Protein 3K3F (pdb70)

Sequence (332 aa):
GRAFGEQLLKNPLIEFCDSVCRGCGQVMFQNNTVTGLLFFAGIFYNSTTLGVCAVLGTAASTLTAQLLGVDKPLVRAGLFGFNGTLAGIALPFFFNYEPAMLGYVALNGAFTTIIMASLLNFLGKWGVPALTAPFVLATWLLMFGVYKLSLFHPGALIAPALPSVDMGTVTGRTFMEGLFKGVGEVMFQDNIVTGVIFVVAILVNSRISALFAVIGSLVGLCTALIMHSPETPVRLGLYGFNSVLCGIAMGGIFFYLNIRTFLYALGCMVLGAIATGAFSVLLSPIGMPALTWPFIVVTWLFLFAGSMFRNIAQVPTEKAGTPEDNLRSLAI

Secondary structure (DSSP, 8-state):
---GGGGGG--HHHHHHHHHHHHHHGGGT---HHHHHHHHHHHHHH-HHHHHHHHHHHHHHHHHHHHHT--HHHHHTTTTTHHHHHHHHHHHHHB---TTHHHHHHHHHHHHHHHHHHHHHHHHTTT---TTHHHHHHHHHHHGGGGTS-SS-B-TT--------------HHHHHHHHHHHHHGGGT---HHHHHHHHHHHHHH-HHHHHHHHHHHHHHHHHHHHTT--HHHHHTTTTTHHHHHHHHHHTTTSB--SHHHHHHHHHHHHHHHHHHHHHHHHTGGGT---TTHHHHHHHHHHHHHHTT-TTS-BPPTTT---HHHHHHHHT-

InterPro domains:
  IPR004937 Urea transporter [PF03253] (16-307)
  IPR004937 Urea transporter [PIRSF016502] (8-332)
  IPR004937 Urea transporter [PTHR10464] (8-330)
  IPR029020 Ammonium/urea transporter [G3DSA:1.10.3430.10] (1-337)

Foldseek 3Di:
DDDPCVVVVDDPVVLLLQLQQLLQQCLLDFSDNLLSVLLLVLQVVQPVQLSVLLSLQLSLQLVLCVVVPDPPVCSSNSVSRNLSSLLSNPQVLWWPDDPCSSVSSSVLSSQLNVVQVVCCVVVVVLLDHPNNVSNLVSNCVSPLCCVVPVRIGTDPLFDADQDDDPQDDDDVLLVQLQQQLLQVCSRDRQDNVSSVSSLVSVVVRAPQLSVLLRVLSVLQLVLCVVVRDRSPCSSSSLSRNLSSSLSNCQRQQFFQDDPVSNVLSSVLSSQLSVVLVVVCNVCRNSRDHSNNVSSSVSSSVSNSCQVVDPSTGTDRNVPGDGSVVNVVVVVD

Structure (mmCIF, N/CA/C/O backbone):
data_3K3F
#
_entry.id   3K3F
#
_cell.length_a   110.131
_cell.length_b   110.131
_cell.length_c   84.861
_cell.angle_alpha   90.000
_cell.angle_beta   90.000
_cell.angle_gamma   120.000
#
_symmetry.space_group_name_H-M   'P 63'
#
loop_
_entity.id
_entity.type
_entity.pdbx_description
1 polymer 'Urea transporter'
2 non-polymer 'GOLD ION'
3 water water
#
loop_
_atom_site.group_PDB
_atom_site.id
_atom_site.type_symbol
_atom_site.label_atom_id
_atom_site.label_alt_id
_atom_site.label_comp_id
_atom_site.label_asym_id
_atom_site.label_entity_id
_atom_site.label_seq_id
_atom_site.pdbx_PDB_ins_code
_atom_site.Cartn_x
_atom_site.Cartn_y
_atom_site.Cartn_z
_atom_site.occupancy
_atom_site.B_iso_or_equiv
_atom_site.auth_seq_id
_atom_site.auth_comp_id
_atom_site.auth_asym_id
_atom_site.auth_atom_id
_atom_site.pdbx_PDB_model_num
ATOM 1 N N . GLY A 1 2 ? 21.917 -43.039 21.924 1.00 67.34 -1 GLY A N 1
ATOM 2 C CA . GLY A 1 2 ? 20.910 -42.913 23.058 1.00 66.14 -1 GLY A CA 1
ATOM 3 C C . GLY A 1 2 ? 20.097 -44.206 23.256 1.00 65.72 -1 GLY A C 1
ATOM 4 O O . GLY A 1 2 ? 18.933 -44.188 23.713 1.00 65.84 -1 GLY A O 1
ATOM 5 N N . ARG A 1 3 ? 20.696 -45.335 22.893 1.00 63.29 0 ARG A N 1
ATOM 6 C CA . ARG A 1 3 ? 19.931 -46.569 22.808 1.00 61.87 0 ARG A CA 1
ATOM 7 C C . ARG A 1 3 ? 20.029 -47.342 24.118 1.00 58.27 0 ARG A C 1
ATOM 8 O O . ARG A 1 3 ? 21.003 -47.167 24.871 1.00 57.73 0 ARG A O 1
ATOM 16 N N . ALA A 1 4 ? 19.007 -48.156 24.390 1.00 53.67 1 ALA A N 1
ATOM 17 C CA . ALA A 1 4 ? 18.988 -49.031 25.567 1.00 49.44 1 ALA A CA 1
ATOM 18 C C . ALA A 1 4 ? 20.312 -49.805 25.664 1.00 46.32 1 ALA A C 1
ATOM 19 O O . ALA A 1 4 ? 20.750 -50.449 24.720 1.00 45.29 1 ALA A O 1
ATOM 21 N N . PHE A 1 5 ? 20.968 -49.720 26.803 1.00 43.81 2 PHE A N 1
ATOM 22 C CA . PHE A 1 5 ? 22.234 -50.423 26.989 1.00 42.18 2 PHE A CA 1
ATOM 23 C C . PHE A 1 5 ? 22.132 -51.946 26.804 1.00 41.07 2 PHE A C 1
ATOM 24 O O . PHE A 1 5 ? 23.089 -52.581 26.383 1.00 40.73 2 PHE A O 1
ATOM 32 N N . GLY A 1 6 ? 20.964 -52.523 27.072 1.00 39.35 3 GLY A N 1
ATOM 33 C CA . GLY A 1 6 ? 20.769 -53.952 26.870 1.00 39.20 3 GLY A CA 1
ATOM 34 C C . GLY A 1 6 ? 20.859 -54.443 25.432 1.00 38.92 3 GLY A C 1
ATOM 35 O O . GLY A 1 6 ? 21.070 -55.627 25.185 1.00 38.41 3 GLY A O 1
ATOM 36 N N . GLU A 1 7 ? 20.686 -53.526 24.487 1.00 38.96 4 GLU A N 1
ATOM 37 C CA . GLU A 1 7 ? 20.806 -53.819 23.055 1.00 38.85 4 GLU A CA 1
ATOM 38 C C . GLU A 1 7 ? 22.178 -54.387 22.718 1.00 37.97 4 GLU A C 1
ATOM 39 O O . GLU A 1 7 ? 22.322 -55.156 21.775 1.00 37.36 4 GLU A O 1
ATOM 45 N N . GLN A 1 8 ? 23.161 -54.040 23.542 1.00 37.68 5 GLN A N 1
ATOM 46 C CA . GLN A 1 8 ? 24.480 -54.625 23.467 1.00 38.18 5 GLN A CA 1
ATOM 47 C C . GLN A 1 8 ? 24.535 -56.179 23.563 1.00 37.53 5 GLN A C 1
ATOM 48 O O . GLN A 1 8 ? 25.460 -56.788 23.007 1.00 38.20 5 GLN A O 1
ATOM 54 N N . LEU A 1 9 ? 23.538 -56.806 24.194 1.00 35.59 6 LEU A N 1
ATOM 55 C CA . LEU A 1 9 ? 23.454 -58.275 24.286 1.00 35.27 6 LEU A CA 1
ATOM 56 C C . LEU A 1 9 ? 23.148 -58.928 22.947 1.00 34.84 6 LEU A C 1
ATOM 57 O O . LEU A 1 9 ? 23.448 -60.100 22.721 1.00 33.86 6 LEU A O 1
ATOM 62 N N . LEU A 1 10 ? 22.522 -58.151 22.072 1.00 35.54 7 LEU A N 1
ATOM 63 C CA . LEU A 1 10 ? 22.158 -58.615 20.739 1.00 36.26 7 LEU A CA 1
ATOM 64 C C . LEU A 1 10 ? 23.326 -58.507 19.715 1.00 36.96 7 LEU A C 1
ATOM 65 O O . LEU A 1 10 ? 23.217 -59.043 18.620 1.00 36.21 7 LEU A O 1
ATOM 70 N N . LYS A 1 11 ? 24.429 -57.854 20.096 1.00 37.65 8 LYS A N 1
ATOM 71 C CA . LYS A 1 11 ? 25.567 -57.633 19.184 1.00 40.19 8 LYS A CA 1
ATOM 72 C C . LYS A 1 11 ? 26.320 -58.914 18.832 1.00 39.02 8 LYS A C 1
ATOM 73 O O . LYS A 1 11 ? 26.386 -59.848 19.627 1.00 38.83 8 LYS A O 1
ATOM 79 N N . ASN A 1 12 ? 26.863 -58.943 17.620 1.00 38.10 9 ASN A N 1
ATOM 80 C CA . ASN A 1 12 ? 27.779 -59.991 17.171 1.00 37.34 9 ASN A CA 1
ATOM 81 C C . ASN A 1 12 ? 28.756 -59.376 16.153 1.00 36.68 9 ASN A C 1
ATOM 82 O O . ASN A 1 12 ? 28.406 -58.376 15.503 1.00 35.88 9 ASN A O 1
ATOM 87 N N . PRO A 1 13 ? 29.955 -59.993 15.975 1.00 35.94 10 PRO A N 1
ATOM 88 C CA . PRO A 1 13 ? 31.011 -59.316 15.201 1.00 35.58 10 PRO A CA 1
ATOM 89 C C . PRO A 1 13 ? 30.536 -58.829 13.824 1.00 35.28 10 PRO A C 1
ATOM 90 O O . PRO A 1 13 ? 30.783 -57.675 13.473 1.00 35.31 10 PRO A O 1
ATOM 94 N N . LEU A 1 14 ? 29.804 -59.674 13.097 1.00 34.60 11 LEU A N 1
ATOM 95 C CA . LEU A 1 14 ? 29.288 -59.337 11.769 1.00 34.19 11 LEU A CA 1
ATOM 96 C C . LEU A 1 14 ? 28.418 -58.079 11.710 1.00 34.09 11 LEU A C 1
ATOM 97 O O . LEU A 1 14 ? 28.616 -57.228 10.828 1.00 33.36 11 LEU A O 1
ATOM 102 N N . ILE A 1 15 ? 27.466 -57.957 12.639 1.00 34.26 12 ILE A N 1
ATOM 103 C CA . ILE A 1 15 ? 26.561 -56.805 12.659 1.00 34.11 12 ILE A CA 1
ATOM 104 C C . ILE A 1 15 ? 27.271 -55.524 13.137 1.00 34.58 12 ILE A C 1
ATOM 105 O O . ILE A 1 15 ? 26.942 -54.428 12.687 1.00 33.57 12 ILE A O 1
ATOM 110 N N . GLU A 1 16 ? 28.213 -55.676 14.072 1.00 35.73 13 GLU A N 1
ATOM 111 C CA . GLU A 1 16 ? 29.090 -54.582 14.476 1.00 37.93 13 GLU A CA 1
ATOM 112 C C . GLU A 1 16 ? 29.940 -54.114 13.280 1.00 37.20 13 GLU A C 1
ATOM 113 O O . GLU A 1 16 ? 30.056 -52.918 13.047 1.00 36.91 13 GLU A O 1
ATOM 119 N N . PHE A 1 17 ? 30.479 -55.067 12.518 1.00 36.88 14 PHE A N 1
ATOM 120 C CA . PHE A 1 17 ? 31.256 -54.785 11.304 1.00 37.46 14 PHE A CA 1
ATOM 121 C C . PHE A 1 17 ? 30.440 -53.981 10.296 1.00 38.05 14 PHE A C 1
ATOM 122 O O . PHE A 1 17 ? 30.939 -52.988 9.737 1.00 37.76 14 PHE A O 1
ATOM 130 N N . CYS A 1 18 ? 29.181 -54.377 10.091 1.00 38.82 15 CYS A N 1
ATOM 131 C CA . CYS A 1 18 ? 28.367 -53.722 9.074 1.00 39.18 15 CYS A CA 1
ATOM 132 C C . CYS A 1 18 ? 27.895 -52.331 9.478 1.00 39.33 15 CYS A C 1
ATOM 133 O O . CYS A 1 18 ? 27.601 -51.468 8.635 1.00 36.49 15 CYS A O 1
ATOM 136 N N . ASP A 1 19 ? 27.765 -52.151 10.784 1.00 40.83 16 ASP A N 1
ATOM 137 C CA . ASP A 1 19 ? 27.415 -50.871 11.331 1.00 42.73 16 ASP A CA 1
ATOM 138 C C . ASP A 1 19 ? 28.651 -49.958 11.157 1.00 43.61 16 ASP A C 1
ATOM 139 O O . ASP A 1 19 ? 28.534 -48.797 10.768 1.00 43.73 16 ASP A O 1
ATOM 144 N N . SER A 1 20 ? 29.836 -50.505 11.418 1.00 44.17 17 SER A N 1
ATOM 145 C CA . SER A 1 20 ? 31.073 -49.783 11.187 1.00 45.34 17 SER A CA 1
ATOM 146 C C . SER A 1 20 ? 31.222 -49.382 9.697 1.00 45.66 17 SER A C 1
ATOM 147 O O . SER A 1 20 ? 31.606 -48.234 9.411 1.00 46.18 17 SER A O 1
ATOM 150 N N . VAL A 1 21 ? 30.889 -50.301 8.776 1.00 45.47 18 VAL A N 1
ATOM 151 C CA . VAL A 1 21 ? 30.926 -50.049 7.324 1.00 45.71 18 VAL A CA 1
ATOM 152 C C . VAL A 1 21 ? 29.999 -48.903 6.907 1.00 45.60 18 VAL A C 1
ATOM 153 O O . VAL A 1 21 ? 30.439 -47.960 6.246 1.00 45.52 18 VAL A O 1
ATOM 157 N N . CYS A 1 22 ? 28.736 -48.976 7.305 1.00 44.37 19 CYS A N 1
ATOM 158 C CA . CYS A 1 22 ? 27.788 -47.876 7.088 1.00 44.93 19 CYS A CA 1
ATOM 159 C C . CYS A 1 22 ? 28.089 -46.500 7.700 1.00 44.86 19 CYS A C 1
ATOM 160 O O . CYS A 1 22 ? 27.885 -45.490 7.018 1.00 45.18 19 CYS A O 1
ATOM 163 N N . ARG A 1 23 ? 28.508 -46.460 8.972 1.00 45.35 20 ARG A N 1
ATOM 164 C CA . ARG A 1 23 ? 29.113 -45.243 9.558 1.00 46.04 20 ARG A CA 1
ATOM 165 C C . ARG A 1 23 ? 30.354 -44.796 8.767 1.00 46.18 20 ARG A C 1
ATOM 166 O O . ARG A 1 23 ? 30.570 -43.604 8.515 1.00 46.94 20 ARG A O 1
ATOM 174 N N . GLY A 1 24 ? 31.182 -45.762 8.385 1.00 46.64 21 GLY A N 1
ATOM 175 C CA . GLY A 1 24 ? 32.325 -45.498 7.491 1.00 46.44 21 GLY A CA 1
ATOM 176 C C . GLY A 1 24 ? 31.876 -44.731 6.247 1.00 45.99 21 GLY A C 1
ATOM 177 O O . GLY A 1 24 ? 32.399 -43.675 5.958 1.00 45.13 21 GLY A O 1
ATOM 178 N N . CYS A 1 25 ? 30.875 -45.252 5.533 1.00 45.88 22 CYS A N 1
ATOM 179 C CA . CYS A 1 25 ? 30.348 -44.564 4.359 1.00 45.26 22 CYS A CA 1
ATOM 180 C C . CYS A 1 25 ? 29.798 -43.179 4.697 1.00 44.62 22 CYS A C 1
ATOM 181 O O . CYS A 1 25 ? 30.073 -42.230 3.982 1.00 44.46 22 CYS A O 1
ATOM 184 N N . GLY A 1 26 ? 29.031 -43.070 5.783 1.00 43.97 23 GLY A N 1
ATOM 185 C CA . GLY A 1 26 ? 28.554 -41.766 6.263 1.00 43.62 23 GLY A CA 1
ATOM 186 C C . GLY A 1 26 ? 29.669 -40.739 6.473 1.00 43.74 23 GLY A C 1
ATOM 187 O O . GLY A 1 26 ? 29.515 -39.548 6.160 1.00 43.46 23 GLY A O 1
ATOM 188 N N . GLN A 1 27 ? 30.802 -41.192 6.998 1.00 43.05 24 GLN A N 1
ATOM 189 C CA . GLN A 1 27 ? 31.925 -40.288 7.272 1.00 43.55 24 GLN A CA 1
ATOM 190 C C . GLN A 1 27 ? 32.623 -39.699 6.048 1.00 44.00 24 GLN A C 1
ATOM 191 O O . GLN A 1 27 ? 33.519 -38.818 6.203 1.00 42.86 24 GLN A O 1
ATOM 197 N N . VAL A 1 28 ? 32.229 -40.157 4.847 1.00 44.07 25 VAL A N 1
ATOM 198 C CA . VAL A 1 28 ? 32.755 -39.578 3.598 1.00 45.30 25 VAL A CA 1
ATOM 199 C C . VAL A 1 28 ? 32.392 -38.098 3.596 1.00 46.47 25 VAL A C 1
ATOM 200 O O . VAL A 1 28 ? 33.144 -37.260 3.083 1.00 46.56 25 VAL A O 1
ATOM 204 N N . MET A 1 29 ? 31.255 -37.787 4.228 1.00 47.22 26 MET A N 1
ATOM 205 C CA . MET A 1 29 ? 30.803 -36.419 4.355 1.00 48.43 26 MET A CA 1
ATOM 206 C C . MET A 1 29 ? 30.665 -35.978 5.813 1.00 48.01 26 MET A C 1
ATOM 207 O O . MET A 1 29 ? 29.870 -35.086 6.132 1.00 47.35 26 MET A O 1
ATOM 212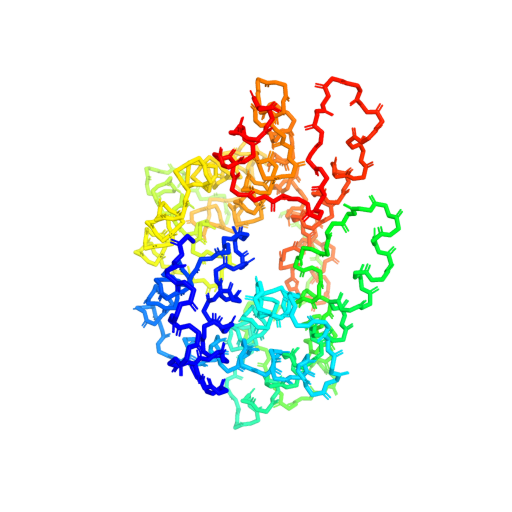 N N . PHE A 1 30 ? 31.479 -36.602 6.670 1.00 48.18 27 PHE A N 1
ATOM 213 C CA . PHE A 1 30 ? 31.578 -36.302 8.119 1.00 48.31 27 PHE A CA 1
ATOM 214 C C . PHE A 1 30 ? 30.332 -36.622 8.927 1.00 47.65 27 PHE A C 1
ATOM 215 O O . PHE A 1 30 ? 30.140 -36.068 10.004 1.00 47.22 27 PHE A O 1
ATOM 223 N N . GLN A 1 31 ? 29.501 -37.529 8.422 1.00 46.61 28 GLN A N 1
ATOM 224 C CA . GLN A 1 31 ? 28.261 -37.879 9.113 1.00 46.50 28 GLN A CA 1
ATOM 225 C C . GLN A 1 31 ? 28.425 -39.229 9.782 1.00 46.66 28 GLN A C 1
ATOM 226 O O . GLN A 1 31 ? 28.450 -40.266 9.113 1.00 46.11 28 GLN A O 1
ATOM 232 N N . ASN A 1 32 ? 28.585 -39.209 11.102 1.00 47.06 29 ASN A N 1
ATOM 233 C CA . ASN A 1 32 ? 28.699 -40.450 11.847 1.00 47.40 29 ASN A CA 1
ATOM 234 C C . ASN A 1 32 ? 27.291 -40.959 12.112 1.00 47.81 29 ASN A C 1
ATOM 235 O O . ASN A 1 32 ? 26.715 -40.734 13.183 1.00 47.01 29 ASN A O 1
ATOM 240 N N . ASN A 1 33 ? 26.728 -41.618 11.099 1.00 47.86 30 ASN A N 1
ATOM 241 C CA . ASN A 1 33 ? 25.324 -42.058 11.130 1.00 47.66 30 ASN A CA 1
ATOM 242 C C . ASN A 1 33 ? 25.196 -43.245 10.166 1.00 48.29 30 ASN A C 1
ATOM 243 O O . ASN A 1 33 ? 25.670 -43.171 9.003 1.00 47.85 30 ASN A O 1
ATOM 248 N N . THR A 1 34 ? 24.633 -44.340 10.678 1.00 47.93 31 THR A N 1
ATOM 249 C CA . THR A 1 34 ? 24.476 -45.613 9.969 1.00 48.49 31 THR A CA 1
ATOM 250 C C . THR A 1 34 ? 23.485 -45.456 8.822 1.00 48.00 31 THR A C 1
ATOM 251 O O . THR A 1 34 ? 23.733 -45.922 7.702 1.00 48.08 31 THR A O 1
ATOM 255 N N . VAL A 1 35 ? 22.362 -44.804 9.119 1.00 47.33 32 VAL A N 1
ATOM 256 C CA . VAL A 1 35 ? 21.321 -44.528 8.128 1.00 46.86 32 VAL A CA 1
ATOM 257 C C . VAL A 1 35 ? 21.842 -43.602 7.010 1.00 46.88 32 VAL A C 1
ATOM 258 O O . VAL A 1 35 ? 21.521 -43.817 5.832 1.00 47.51 32 VAL A O 1
ATOM 262 N N . THR A 1 36 ? 22.660 -42.609 7.369 1.00 45.77 33 THR A N 1
ATOM 263 C CA . THR A 1 36 ? 23.289 -41.741 6.375 1.00 45.29 33 THR A CA 1
ATOM 264 C C . THR A 1 36 ? 24.201 -42.536 5.411 1.00 46.26 33 THR A C 1
ATOM 265 O O . THR A 1 36 ? 24.162 -42.336 4.189 1.00 46.40 33 THR A O 1
ATOM 269 N N . GLY A 1 37 ? 25.057 -43.401 5.966 1.00 46.59 34 GLY A N 1
ATOM 270 C CA . GLY A 1 37 ? 25.890 -44.286 5.153 1.00 46.99 34 GLY A CA 1
ATOM 271 C C . GLY A 1 37 ? 25.007 -45.194 4.291 1.00 47.35 34 GLY A C 1
ATOM 272 O O . GLY A 1 37 ? 25.237 -45.328 3.090 1.00 47.86 34 GLY A O 1
ATOM 273 N N . LEU A 1 38 ? 23.995 -45.799 4.897 1.00 46.78 35 LEU A N 1
ATOM 274 C CA . LEU A 1 38 ? 23.058 -46.646 4.139 1.00 47.41 35 LEU A CA 1
ATOM 275 C C . LEU A 1 38 ? 22.430 -45.925 2.921 1.00 47.10 35 LEU A C 1
ATOM 276 O O . LEU A 1 38 ? 22.419 -46.472 1.814 1.00 47.06 35 LEU A O 1
ATOM 281 N N . LEU A 1 39 ? 21.960 -44.691 3.116 1.00 47.03 36 LEU A N 1
ATOM 282 C CA . LEU A 1 39 ? 21.406 -43.900 2.008 1.00 46.92 36 LEU A CA 1
ATOM 283 C C . LEU A 1 39 ? 22.468 -43.373 1.002 1.00 46.72 36 LEU A C 1
ATOM 284 O O . LEU A 1 39 ? 22.155 -43.142 -0.176 1.00 46.82 36 LEU A O 1
ATOM 289 N N . PHE A 1 40 ? 23.711 -43.198 1.455 1.00 46.29 37 PHE A N 1
ATOM 290 C CA . PHE A 1 40 ? 24.819 -42.914 0.540 1.00 46.06 37 PHE A CA 1
ATOM 291 C C . PHE A 1 40 ? 25.020 -44.104 -0.398 1.00 46.16 37 PHE A C 1
ATOM 292 O O . PHE A 1 40 ? 25.052 -43.951 -1.621 1.00 46.71 37 PHE A O 1
ATOM 300 N N . PHE A 1 41 ? 25.148 -45.295 0.175 1.00 46.04 38 PHE A N 1
ATOM 301 C CA . PHE A 1 41 ? 25.183 -46.530 -0.604 1.00 45.66 38 PHE A CA 1
ATOM 302 C C . PHE A 1 41 ? 23.993 -46.644 -1.565 1.00 45.22 38 PHE A C 1
ATOM 303 O O . PHE A 1 41 ? 24.183 -46.955 -2.736 1.00 44.26 38 PHE A O 1
ATOM 311 N N . ALA A 1 42 ? 22.776 -46.365 -1.082 1.00 45.37 39 ALA A N 1
ATOM 312 C CA . ALA A 1 42 ? 21.575 -46.428 -1.948 1.00 45.07 39 ALA A CA 1
ATOM 313 C C . ALA A 1 42 ? 21.713 -45.465 -3.141 1.00 44.83 39 ALA A C 1
ATOM 314 O O . ALA A 1 42 ? 21.411 -45.825 -4.267 1.00 44.74 39 ALA A O 1
ATOM 316 N N . GLY A 1 43 ? 22.218 -44.262 -2.883 1.00 44.90 40 GLY A N 1
ATOM 317 C CA . GLY A 1 43 ? 22.471 -43.267 -3.926 1.00 44.33 40 GLY A CA 1
ATOM 318 C C . GLY A 1 43 ? 23.470 -43.725 -4.964 1.00 43.95 40 GLY A C 1
ATOM 319 O O . GLY A 1 43 ? 23.240 -43.557 -6.150 1.00 43.54 40 GLY A O 1
ATOM 320 N N . ILE A 1 44 ? 24.593 -44.281 -4.518 1.00 43.89 41 ILE A N 1
ATOM 321 C CA . ILE A 1 44 ? 25.572 -44.875 -5.436 1.00 44.39 41 ILE A CA 1
ATOM 322 C C . ILE A 1 44 ? 24.983 -46.047 -6.242 1.00 45.20 41 ILE A C 1
ATOM 323 O O . ILE A 1 44 ? 25.135 -46.080 -7.459 1.00 45.44 41 ILE A O 1
ATOM 328 N N . PHE A 1 45 ? 24.320 -46.994 -5.559 1.00 45.79 42 PHE A N 1
ATOM 329 C CA . PHE A 1 45 ? 23.734 -48.158 -6.209 1.00 46.93 42 PHE A CA 1
ATOM 330 C C . PHE A 1 45 ? 22.696 -47.725 -7.226 1.00 47.23 42 PHE A C 1
ATOM 331 O O . PHE A 1 45 ? 22.488 -48.404 -8.221 1.00 47.39 42 PHE A O 1
ATOM 339 N N . TYR A 1 46 ? 22.073 -46.578 -6.973 1.00 47.55 43 TYR A N 1
ATOM 340 C CA . TYR A 1 46 ? 21.075 -46.020 -7.875 1.00 48.24 43 TYR A CA 1
ATOM 341 C C . TYR A 1 46 ? 21.709 -45.614 -9.210 1.00 47.72 43 TYR A C 1
ATOM 342 O O . TYR A 1 46 ? 21.084 -45.699 -10.281 1.00 47.69 43 TYR A O 1
ATOM 351 N N . ASN A 1 47 ? 22.948 -45.188 -9.122 1.00 46.57 44 ASN A N 1
ATOM 352 C CA . ASN A 1 47 ? 23.706 -44.744 -10.288 1.00 47.09 44 ASN A CA 1
ATOM 353 C C . ASN A 1 47 ? 24.425 -45.898 -11.009 1.00 46.76 44 ASN A C 1
ATOM 354 O O . ASN A 1 47 ? 24.445 -45.964 -12.239 1.00 46.30 44 ASN A O 1
ATOM 359 N N . SER A 1 48 ? 25.011 -46.797 -10.227 1.00 46.31 45 SER A N 1
ATOM 360 C CA . SER A 1 48 ? 25.799 -47.878 -10.760 1.00 46.05 45 SER A CA 1
ATOM 361 C C . SER A 1 48 ? 25.962 -48.925 -9.682 1.00 45.88 45 SER A C 1
ATOM 362 O O . SER A 1 48 ? 26.573 -48.670 -8.635 1.00 45.87 45 SER A O 1
ATOM 365 N N . THR A 1 49 ? 25.390 -50.091 -9.944 1.00 45.22 46 THR A N 1
ATOM 366 C CA . THR A 1 49 ? 25.615 -51.298 -9.167 1.00 45.46 46 THR A CA 1
ATOM 367 C C . THR A 1 49 ? 27.108 -51.662 -9.037 1.00 46.35 46 THR A C 1
ATOM 368 O O . THR A 1 49 ? 27.556 -52.041 -7.947 1.00 47.01 46 THR A O 1
ATOM 372 N N . THR A 1 50 ? 27.881 -51.487 -10.116 1.00 46.26 47 THR A N 1
ATOM 373 C CA . THR A 1 50 ? 29.294 -51.842 -10.112 1.00 46.83 47 THR A CA 1
ATOM 374 C C . THR A 1 50 ? 30.072 -50.918 -9.139 1.00 47.45 47 THR A C 1
ATOM 375 O O . THR A 1 50 ? 30.909 -51.368 -8.352 1.00 48.55 47 THR A O 1
ATOM 379 N N . LEU A 1 51 ? 29.783 -49.629 -9.200 1.00 47.23 48 LEU A N 1
ATOM 380 C CA . LEU A 1 51 ? 30.364 -48.646 -8.283 1.00 46.93 48 LEU A CA 1
ATOM 381 C C . LEU A 1 51 ? 29.923 -48.845 -6.823 1.00 46.73 48 LEU A C 1
ATOM 382 O O . LEU A 1 51 ? 30.710 -48.648 -5.901 1.00 46.52 48 LEU A O 1
ATOM 387 N N . GLY A 1 52 ? 28.669 -49.243 -6.611 1.00 46.75 49 GLY A N 1
ATOM 388 C CA . GLY A 1 52 ? 28.210 -49.544 -5.272 1.00 46.57 49 GLY A CA 1
ATOM 389 C C . GLY A 1 52 ? 28.874 -50.762 -4.651 1.00 46.87 49 GLY A C 1
ATOM 390 O O . GLY A 1 52 ? 29.238 -50.742 -3.486 1.00 47.17 49 GLY A O 1
ATOM 391 N N . VAL A 1 53 ? 28.999 -51.849 -5.402 1.00 47.39 50 VAL A N 1
ATOM 392 C CA . VAL A 1 53 ? 29.695 -53.031 -4.883 1.00 47.82 50 VAL A CA 1
ATOM 393 C C . VAL A 1 53 ? 31.139 -52.633 -4.516 1.00 47.72 50 VAL A C 1
ATOM 394 O O . VAL A 1 53 ? 31.647 -52.980 -3.449 1.00 48.18 50 VAL A O 1
ATOM 398 N N . CYS A 1 54 ? 31.777 -51.866 -5.389 1.00 47.46 51 CYS A N 1
ATOM 399 C CA . CYS A 1 54 ? 33.183 -51.482 -5.204 1.00 47.25 51 CYS A CA 1
ATOM 400 C C . CYS A 1 54 ? 33.392 -50.423 -4.057 1.00 46.04 51 CYS A C 1
ATOM 401 O O . CYS A 1 54 ? 34.389 -50.473 -3.339 1.00 45.44 51 CYS A O 1
ATOM 404 N N . ALA A 1 55 ? 32.426 -49.529 -3.849 1.00 45.61 52 ALA A N 1
ATOM 405 C CA . ALA A 1 55 ? 32.344 -48.700 -2.601 1.00 46.13 52 ALA A CA 1
ATOM 406 C C . ALA A 1 55 ? 32.276 -49.548 -1.313 1.00 45.28 52 ALA A C 1
ATOM 407 O O . ALA A 1 55 ? 33.014 -49.297 -0.351 1.00 44.59 52 ALA A O 1
ATOM 409 N N . VAL A 1 56 ? 31.374 -50.527 -1.311 1.00 44.83 53 VAL A N 1
ATOM 410 C CA . VAL A 1 56 ? 31.207 -51.439 -0.195 1.00 45.13 53 VAL A CA 1
ATOM 411 C C . VAL A 1 56 ? 32.521 -52.212 0.013 1.00 45.36 53 VAL A C 1
ATOM 412 O O . VAL A 1 56 ? 33.008 -52.292 1.127 1.00 46.28 53 VAL A O 1
ATOM 416 N N . LEU A 1 57 ? 33.096 -52.770 -1.055 1.00 44.91 54 LEU A N 1
ATOM 417 C CA . LEU A 1 57 ? 34.307 -53.568 -0.932 1.00 44.76 54 LEU A CA 1
ATOM 418 C C . LEU A 1 57 ? 35.470 -52.747 -0.387 1.00 44.56 54 LEU A C 1
ATOM 419 O O . LEU A 1 57 ? 36.178 -53.214 0.491 1.00 45.23 54 LEU A O 1
ATOM 424 N N . GLY A 1 58 ? 35.639 -51.529 -0.892 1.00 43.99 55 GLY A N 1
ATOM 425 C CA . GLY A 1 58 ? 36.621 -50.607 -0.373 1.00 43.85 55 GLY A CA 1
ATOM 426 C C . GLY A 1 58 ? 36.457 -50.225 1.091 1.00 44.39 55 GLY A C 1
ATOM 427 O O . GLY A 1 58 ? 37.449 -50.169 1.829 1.00 44.88 55 GLY A O 1
ATOM 428 N N . THR A 1 59 ? 35.229 -49.910 1.507 1.00 43.91 56 THR A N 1
ATOM 429 C CA . THR A 1 59 ? 34.941 -49.626 2.920 1.00 43.97 56 THR A CA 1
ATOM 430 C C . THR A 1 59 ? 35.210 -50.867 3.801 1.00 44.47 56 THR A C 1
ATOM 431 O O . THR A 1 59 ? 35.813 -50.748 4.881 1.00 44.74 56 THR A O 1
ATOM 435 N N . ALA A 1 60 ? 34.743 -52.027 3.350 1.00 42.94 57 ALA A N 1
ATOM 436 C CA . ALA A 1 60 ? 35.006 -53.303 4.039 1.00 43.63 57 ALA A CA 1
ATOM 437 C C . ALA A 1 60 ? 36.505 -53.623 4.199 1.00 43.71 57 ALA A C 1
ATOM 438 O O . ALA A 1 60 ? 36.938 -54.025 5.289 1.00 42.89 57 ALA A O 1
ATOM 440 N N . ALA A 1 61 ? 37.290 -53.436 3.129 1.00 43.96 58 ALA A N 1
ATOM 441 C CA . ALA A 1 61 ? 38.733 -53.753 3.137 1.00 44.86 58 ALA A CA 1
ATOM 442 C C . ALA A 1 61 ? 39.504 -52.851 4.105 1.00 45.49 58 ALA A C 1
ATOM 443 O O . ALA A 1 61 ? 40.372 -53.318 4.847 1.00 46.12 58 ALA A O 1
ATOM 445 N N . SER A 1 62 ? 39.197 -51.562 4.083 1.00 45.55 59 SER A N 1
ATOM 446 C CA . SER A 1 62 ? 39.846 -50.627 4.986 1.00 46.00 59 SER A CA 1
ATOM 447 C C . SER A 1 62 ? 39.466 -50.839 6.458 1.00 45.30 59 SER A C 1
ATOM 448 O O . SER A 1 62 ? 40.337 -50.782 7.326 1.00 45.90 59 SER A O 1
ATOM 451 N N . THR A 1 63 ? 38.184 -51.043 6.725 1.00 44.39 60 THR A N 1
ATOM 452 C CA . THR A 1 63 ? 37.666 -51.346 8.066 1.00 44.64 60 THR A CA 1
ATOM 453 C C . THR A 1 63 ? 38.268 -52.646 8.656 1.00 45.31 60 THR A C 1
ATOM 454 O O . THR A 1 63 ? 38.731 -52.670 9.807 1.00 45.07 60 THR A O 1
ATOM 458 N N . LEU A 1 64 ? 38.272 -53.710 7.854 1.00 45.20 61 LEU A N 1
ATOM 459 C CA . LEU A 1 64 ? 38.813 -54.988 8.281 1.00 45.77 61 LEU A CA 1
ATOM 460 C C . LEU A 1 64 ? 40.304 -54.888 8.575 1.00 45.31 61 LEU A C 1
ATOM 461 O O . LEU A 1 64 ? 40.762 -55.417 9.596 1.00 45.56 61 LEU A O 1
ATOM 466 N N . THR A 1 65 ? 41.040 -54.216 7.687 1.00 44.19 62 THR A N 1
ATOM 467 C CA . THR A 1 65 ? 42.463 -53.988 7.866 1.00 43.92 62 THR A CA 1
ATOM 468 C C . THR A 1 65 ? 42.775 -53.271 9.195 1.00 44.29 62 THR A C 1
ATOM 469 O O . THR A 1 65 ? 43.672 -53.699 9.935 1.00 44.75 62 THR A O 1
ATOM 473 N N . ALA A 1 66 ? 42.040 -52.192 9.488 1.00 44.28 63 ALA A N 1
ATOM 474 C CA . ALA A 1 66 ? 42.080 -51.514 10.812 1.00 44.02 63 ALA A CA 1
ATOM 475 C C . ALA A 1 66 ? 41.847 -52.490 11.990 1.00 44.56 63 ALA A C 1
ATOM 476 O O . ALA A 1 66 ? 42.601 -52.483 12.975 1.00 45.25 63 ALA A O 1
ATOM 478 N N . GLN A 1 67 ? 40.800 -53.305 11.901 1.00 43.80 64 GLN A N 1
ATOM 479 C CA . GLN A 1 67 ? 40.550 -54.278 12.928 1.00 45.09 64 GLN A CA 1
ATOM 480 C C . GLN A 1 67 ? 41.677 -55.320 12.995 1.00 45.45 64 GLN A C 1
ATOM 481 O O . GLN A 1 67 ? 42.066 -55.713 14.083 1.00 45.79 64 GLN A O 1
ATOM 487 N N . LEU A 1 68 ? 42.223 -55.735 11.846 1.00 45.93 65 LEU A N 1
ATOM 488 C CA . LEU A 1 68 ? 43.294 -56.750 11.837 1.00 46.14 65 LEU A CA 1
ATOM 489 C C . LEU A 1 68 ? 44.558 -56.225 12.511 1.00 46.44 65 LEU A C 1
ATOM 490 O O . LEU A 1 68 ? 45.247 -56.961 13.213 1.00 45.64 65 LEU A O 1
ATOM 495 N N . LEU A 1 69 ? 44.832 -54.937 12.306 1.00 46.78 66 LEU A N 1
ATOM 496 C CA . LEU A 1 69 ? 46.021 -54.291 12.853 1.00 47.40 66 LEU A CA 1
ATOM 497 C C . LEU A 1 69 ? 45.766 -53.824 14.294 1.00 47.88 66 LEU A C 1
ATOM 498 O O . LEU A 1 69 ? 46.710 -53.426 14.989 1.00 48.59 66 LEU A O 1
ATOM 503 N N . GLY A 1 70 ? 44.506 -53.904 14.753 1.00 47.76 67 GLY A N 1
ATOM 504 C CA . GLY A 1 70 ? 44.143 -53.457 16.101 1.00 47.00 67 GLY A CA 1
ATOM 505 C C . GLY A 1 70 ? 44.133 -51.932 16.291 1.00 47.07 67 GLY A C 1
ATOM 506 O O . GLY A 1 70 ? 44.795 -51.392 17.195 1.00 46.52 67 GLY A O 1
ATOM 507 N N . VAL A 1 71 ? 43.383 -51.225 15.448 1.00 46.80 68 VAL A N 1
ATOM 508 C CA . VAL A 1 71 ? 43.072 -49.825 15.738 1.00 47.07 68 VAL A CA 1
ATOM 509 C C . VAL A 1 71 ? 42.141 -49.796 16.982 1.00 47.86 68 VAL A C 1
ATOM 510 O O . VAL A 1 71 ? 41.356 -50.719 17.178 1.00 46.76 68 VAL A O 1
ATOM 514 N N . ASP A 1 72 ? 42.275 -48.766 17.823 1.00 49.77 69 ASP A N 1
ATOM 515 C CA . ASP A 1 72 ? 41.375 -48.538 18.951 1.00 52.08 69 ASP A CA 1
ATOM 516 C C . ASP A 1 72 ? 39.943 -48.635 18.463 1.00 51.96 69 ASP A C 1
ATOM 517 O O . ASP A 1 72 ? 39.547 -47.906 17.542 1.00 51.68 69 ASP A O 1
ATOM 522 N N . LYS A 1 73 ? 39.189 -49.529 19.095 1.00 51.91 70 LYS A N 1
ATOM 523 C CA . LYS A 1 73 ? 37.793 -49.772 18.762 1.00 52.62 70 LYS A CA 1
ATOM 524 C C . LYS A 1 73 ? 36.914 -48.518 18.535 1.00 52.17 70 LYS A C 1
ATOM 525 O O . LYS A 1 73 ? 36.189 -48.486 17.550 1.00 52.50 70 LYS A O 1
ATOM 531 N N . PRO A 1 74 ? 36.968 -47.496 19.424 1.00 52.23 71 PRO A N 1
ATOM 532 C CA . PRO A 1 74 ? 36.160 -46.281 19.131 1.00 52.16 71 PRO A CA 1
ATOM 533 C C . PRO A 1 74 ? 36.416 -45.621 17.755 1.00 51.93 71 PRO A C 1
ATOM 534 O O . PRO A 1 74 ? 35.472 -45.133 17.128 1.00 52.28 71 PRO A O 1
ATOM 538 N N . LEU A 1 75 ? 37.662 -45.608 17.293 1.00 51.30 72 LEU A N 1
ATOM 539 C CA . LEU A 1 75 ? 38.016 -45.027 15.989 1.00 50.85 72 LEU A CA 1
ATOM 540 C C . LEU A 1 75 ? 37.322 -45.831 14.857 1.00 50.08 72 LEU A C 1
ATOM 541 O O . LEU A 1 75 ? 36.718 -45.279 13.929 1.00 49.34 72 LEU A O 1
ATOM 546 N N . VAL A 1 76 ? 37.382 -47.148 14.979 1.00 49.84 73 VAL A N 1
ATOM 547 C CA . VAL A 1 76 ? 36.811 -48.055 13.992 1.00 49.26 73 VAL A CA 1
ATOM 548 C C . VAL A 1 76 ? 35.279 -47.958 14.045 1.00 49.05 73 VAL A C 1
ATOM 549 O O . VAL A 1 76 ? 34.620 -47.787 13.010 1.00 48.55 73 VAL A O 1
ATOM 553 N N . ARG A 1 77 ? 34.722 -48.012 15.256 1.00 48.34 74 ARG A N 1
ATOM 554 C CA . ARG A 1 77 ? 33.261 -47.948 15.452 1.00 48.61 74 ARG A CA 1
ATOM 555 C C . ARG A 1 77 ? 32.650 -46.618 14.955 1.00 47.23 74 ARG A C 1
ATOM 556 O O . ARG A 1 77 ? 31.499 -46.599 14.533 1.00 47.00 74 ARG A O 1
ATOM 564 N N . ALA A 1 78 ? 33.441 -45.538 14.970 1.00 45.65 75 ALA A N 1
ATOM 565 C CA . ALA A 1 78 ? 33.040 -44.231 14.424 1.00 45.11 75 ALA A CA 1
ATOM 566 C C . ALA A 1 78 ? 33.155 -44.118 12.870 1.00 45.52 75 ALA A C 1
ATOM 567 O O . ALA A 1 78 ? 32.883 -43.059 12.284 1.00 45.04 75 ALA A O 1
ATOM 569 N N . GLY A 1 79 ? 33.588 -45.189 12.209 1.00 45.41 76 GLY A N 1
ATOM 570 C CA . GLY A 1 79 ? 33.717 -45.165 10.755 1.00 46.45 76 GLY A CA 1
ATOM 571 C C . GLY A 1 79 ? 34.896 -44.361 10.219 1.00 46.53 76 GLY A C 1
ATOM 572 O O . GLY A 1 79 ? 34.989 -44.101 9.011 1.00 47.50 76 GLY A O 1
ATOM 573 N N . LEU A 1 80 ? 35.813 -43.966 11.100 1.00 46.57 77 LEU A N 1
ATOM 574 C CA . LEU A 1 80 ? 36.960 -43.158 10.685 1.00 45.97 77 LEU A CA 1
ATOM 575 C C . LEU A 1 80 ? 37.951 -43.965 9.857 1.00 44.90 77 LEU A C 1
ATOM 576 O O . LEU A 1 80 ? 38.855 -43.415 9.239 1.00 44.99 77 LEU A O 1
ATOM 581 N N . PHE A 1 81 ? 37.821 -45.276 9.884 1.00 44.14 78 PHE A N 1
ATOM 582 C CA . PHE A 1 81 ? 38.679 -46.116 9.073 1.00 43.90 78 PHE A CA 1
ATOM 583 C C . PHE A 1 81 ? 37.893 -46.758 7.932 1.00 44.07 78 PHE A C 1
ATOM 584 O O . PHE A 1 81 ? 38.404 -47.662 7.270 1.00 44.87 78 PHE A O 1
ATOM 592 N N . GLY A 1 82 ? 36.683 -46.254 7.670 1.00 43.73 79 GLY A N 1
ATOM 593 C CA . GLY A 1 82 ? 35.902 -46.646 6.488 1.00 43.58 79 GLY A CA 1
ATOM 594 C C . GLY A 1 82 ? 35.866 -45.648 5.318 1.00 44.07 79 GLY A C 1
ATOM 595 O O . GLY A 1 82 ? 35.933 -46.056 4.161 1.00 44.42 79 GLY A O 1
ATOM 596 N N . PHE A 1 83 ? 35.757 -44.351 5.593 1.00 43.91 80 PHE A N 1
ATOM 597 C CA . PHE A 1 83 ? 35.380 -43.399 4.537 1.00 44.30 80 PHE A CA 1
ATOM 598 C C . PHE A 1 83 ? 36.414 -43.275 3.420 1.00 43.65 80 PHE A C 1
ATOM 599 O O . PHE A 1 83 ? 36.060 -43.186 2.243 1.00 42.57 80 PHE A O 1
ATOM 607 N N . ASN A 1 84 ? 37.690 -43.256 3.795 1.00 44.31 81 ASN A N 1
ATOM 608 C CA . ASN A 1 84 ? 38.731 -43.228 2.798 1.00 44.44 81 ASN A CA 1
ATOM 609 C C . ASN A 1 84 ? 38.690 -44.517 2.000 1.00 43.81 81 ASN A C 1
ATOM 610 O O . ASN A 1 84 ? 39.080 -44.518 0.857 1.00 44.74 81 ASN A O 1
ATOM 615 N N . GLY A 1 85 ? 38.228 -45.611 2.601 1.00 44.27 82 GLY A N 1
ATOM 616 C CA . GLY A 1 85 ? 38.146 -46.905 1.881 1.00 44.12 82 GLY A CA 1
ATOM 617 C C . GLY A 1 85 ? 36.978 -46.898 0.888 1.00 44.74 82 GLY A C 1
ATOM 618 O O . GLY A 1 85 ? 37.062 -47.497 -0.187 1.00 44.80 82 GLY A O 1
ATOM 619 N N . THR A 1 86 ? 35.889 -46.212 1.246 1.00 44.37 83 THR A N 1
ATOM 620 C CA . THR A 1 86 ? 34.747 -46.013 0.349 1.00 45.32 83 THR A CA 1
ATOM 621 C C . THR A 1 86 ? 35.200 -45.326 -0.948 1.00 46.25 83 THR A C 1
ATOM 622 O O . THR A 1 86 ? 34.930 -45.819 -2.054 1.00 45.90 83 THR A O 1
ATOM 626 N N . LEU A 1 87 ? 35.905 -44.198 -0.798 1.00 46.17 84 LEU A N 1
ATOM 627 C CA . LEU A 1 87 ? 36.400 -43.450 -1.952 1.00 46.80 84 LEU A CA 1
ATOM 628 C C . LEU A 1 87 ? 37.440 -44.235 -2.768 1.00 47.38 84 LEU A C 1
ATOM 629 O O . LEU A 1 87 ? 37.443 -44.172 -3.998 1.00 47.29 84 LEU A O 1
ATOM 634 N N . ALA A 1 88 ? 38.292 -44.985 -2.071 1.00 47.26 85 ALA A N 1
ATOM 635 C CA . ALA A 1 88 ? 39.355 -45.736 -2.706 1.00 47.60 85 ALA A CA 1
ATOM 636 C C . ALA A 1 88 ? 38.771 -46.806 -3.601 1.00 48.16 85 ALA A C 1
ATOM 637 O O . ALA A 1 88 ? 39.323 -47.099 -4.685 1.00 49.48 85 ALA A O 1
ATOM 639 N N . GLY A 1 89 ? 37.659 -47.370 -3.140 1.00 47.64 86 GLY A N 1
ATOM 640 C CA . GLY A 1 89 ? 36.861 -48.325 -3.881 1.00 47.69 86 GLY A CA 1
ATOM 641 C C . GLY A 1 89 ? 36.180 -47.764 -5.114 1.00 47.78 86 GLY A C 1
ATOM 642 O O . GLY A 1 89 ? 36.221 -48.393 -6.158 1.00 48.76 86 GLY A O 1
ATOM 643 N N . ILE A 1 90 ? 35.556 -46.590 -5.015 1.00 47.58 87 ILE A N 1
ATOM 644 C CA . ILE A 1 90 ? 34.924 -45.970 -6.203 1.00 46.81 87 ILE A CA 1
ATOM 645 C C . ILE A 1 90 ? 35.926 -45.406 -7.235 1.00 46.54 87 ILE A C 1
ATOM 646 O O . ILE A 1 90 ? 35.715 -45.559 -8.429 1.00 46.76 87 ILE A O 1
ATOM 651 N N . ALA A 1 91 ? 36.983 -44.738 -6.779 1.00 45.66 88 ALA A N 1
ATOM 652 C CA . ALA A 1 91 ? 37.858 -43.972 -7.674 1.00 44.90 88 ALA A CA 1
ATOM 653 C C . ALA A 1 91 ? 38.498 -44.847 -8.773 1.00 45.17 88 ALA A C 1
ATOM 654 O O . ALA A 1 91 ? 38.650 -44.392 -9.914 1.00 44.60 88 ALA A O 1
ATOM 656 N N . LEU A 1 92 ? 38.896 -46.070 -8.405 1.00 44.34 89 LEU A N 1
ATOM 657 C CA . LEU A 1 92 ? 39.643 -46.933 -9.321 1.00 46.00 89 LEU A CA 1
ATOM 658 C C . LEU A 1 92 ? 38.841 -47.334 -10.597 1.00 45.55 89 LEU A C 1
ATOM 659 O O . LEU A 1 92 ? 39.362 -47.162 -11.706 1.00 46.39 89 LEU A O 1
ATOM 664 N N . PRO A 1 93 ? 37.606 -47.859 -10.446 1.00 44.10 90 PRO A N 1
ATOM 665 C CA . PRO A 1 93 ? 36.753 -48.134 -11.643 1.00 44.55 90 PRO A CA 1
ATOM 666 C C . PRO A 1 93 ? 36.181 -46.864 -12.322 1.00 44.04 90 PRO A C 1
ATOM 667 O O . PRO A 1 93 ? 35.758 -46.912 -13.474 1.00 44.74 90 PRO A O 1
ATOM 671 N N . PHE A 1 94 ? 36.168 -45.747 -11.616 1.00 43.79 91 PHE A N 1
ATOM 672 C CA . PHE A 1 94 ? 35.775 -44.472 -12.220 1.00 43.56 91 PHE A CA 1
ATOM 673 C C . PHE A 1 94 ? 36.816 -44.013 -13.258 1.00 43.60 91 PHE A C 1
ATOM 674 O O . PHE A 1 94 ? 36.461 -43.574 -14.354 1.00 44.23 91 PHE A O 1
ATOM 682 N N . PHE A 1 95 ? 38.094 -44.200 -12.941 1.00 42.76 92 PHE A N 1
ATOM 683 C CA . PHE A 1 95 ? 39.177 -43.640 -13.739 1.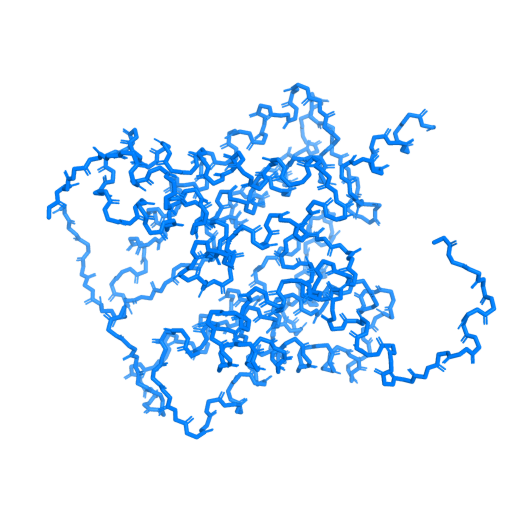00 43.35 92 PHE A CA 1
ATOM 684 C C . PHE A 1 95 ? 39.848 -44.645 -14.683 1.00 42.97 92 PHE A C 1
ATOM 685 O O . PHE A 1 95 ? 40.398 -44.247 -15.701 1.00 42.71 92 PHE A O 1
ATOM 693 N N . PHE A 1 96 ? 39.862 -45.920 -14.301 1.00 43.22 93 PHE A N 1
ATOM 694 C CA . PHE A 1 96 ? 40.555 -46.966 -15.051 1.00 44.65 93 PHE A CA 1
ATOM 695 C C . PHE A 1 96 ? 39.541 -47.951 -15.627 1.00 45.35 93 PHE A C 1
ATOM 696 O O . PHE A 1 96 ? 38.494 -48.178 -15.025 1.00 45.01 93 PHE A O 1
ATOM 704 N N . ASN A 1 97 ? 39.829 -48.511 -16.795 1.00 46.95 94 ASN A N 1
ATOM 705 C CA . ASN A 1 97 ? 38.955 -49.569 -17.361 1.00 49.09 94 ASN A CA 1
ATOM 706 C C . ASN A 1 97 ? 38.975 -50.849 -16.526 1.00 50.70 94 ASN A C 1
ATOM 707 O O . ASN A 1 97 ? 39.946 -51.139 -15.826 1.00 51.44 94 ASN A O 1
ATOM 712 N N . TYR A 1 98 ? 37.910 -51.627 -16.616 1.00 53.44 95 TYR A N 1
ATOM 713 C CA . TYR A 1 98 ? 37.838 -52.918 -15.934 1.00 55.28 95 TYR A CA 1
ATOM 714 C C . TYR A 1 98 ? 38.909 -53.932 -16.377 1.00 55.78 95 TYR A C 1
ATOM 715 O O . TYR A 1 98 ? 39.217 -54.078 -17.574 1.00 55.84 95 TYR A O 1
ATOM 724 N N . GLU A 1 99 ? 39.466 -54.618 -15.380 1.00 56.24 96 GLU A N 1
ATOM 725 C CA . GLU A 1 99 ? 40.225 -55.854 -15.556 1.00 56.66 96 GLU A CA 1
ATOM 726 C C . GLU A 1 99 ? 39.871 -56.766 -14.377 1.00 55.84 96 GLU A C 1
ATOM 727 O O . GLU A 1 99 ? 39.401 -56.253 -13.337 1.00 56.59 96 GLU A O 1
ATOM 733 N N . PRO A 1 100 ? 40.076 -58.106 -14.515 1.00 54.65 97 PRO A N 1
ATOM 734 C CA . PRO A 1 100 ? 39.687 -59.028 -13.413 1.00 53.70 97 PRO A CA 1
ATOM 735 C C . PRO A 1 100 ? 40.306 -58.587 -12.063 1.00 52.98 97 PRO A C 1
ATOM 736 O O . PRO A 1 100 ? 39.638 -58.595 -10.998 1.00 52.59 97 PRO A O 1
ATOM 740 N N . ALA A 1 101 ? 41.566 -58.158 -12.150 1.00 51.70 98 ALA A N 1
ATOM 741 C CA . ALA A 1 101 ? 42.336 -57.649 -11.031 1.00 51.46 98 ALA A CA 1
ATOM 742 C C . ALA A 1 101 ? 41.698 -56.458 -10.321 1.00 50.71 98 ALA A C 1
ATOM 743 O O . ALA A 1 101 ? 42.168 -56.092 -9.262 1.00 51.24 98 ALA A O 1
ATOM 745 N N . MET A 1 102 ? 40.665 -55.837 -10.889 1.00 49.61 99 MET A N 1
ATOM 746 C CA . MET A 1 102 ? 40.147 -54.587 -10.312 1.00 49.45 99 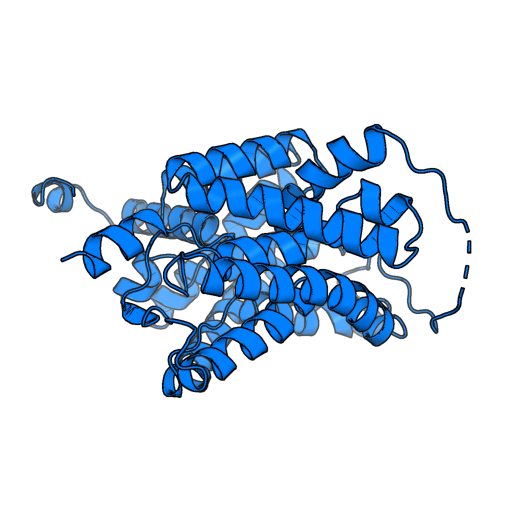MET A CA 1
ATOM 747 C C . MET A 1 102 ? 39.767 -54.715 -8.815 1.00 49.26 99 MET A C 1
ATOM 748 O O . MET A 1 102 ? 40.139 -53.861 -7.982 1.00 48.42 99 MET A O 1
ATOM 753 N N . LEU A 1 103 ? 39.070 -55.797 -8.487 1.00 48.15 100 LEU A N 1
ATOM 754 C CA . LEU A 1 103 ? 38.594 -56.040 -7.133 1.00 48.86 100 LEU A CA 1
ATOM 755 C C . LEU A 1 103 ? 39.763 -56.226 -6.170 1.00 48.11 100 LEU A C 1
ATOM 756 O O . LEU A 1 103 ? 39.715 -55.726 -5.056 1.00 48.06 100 LEU A O 1
ATOM 761 N N . GLY A 1 104 ? 40.802 -56.935 -6.603 1.00 47.28 101 GLY A N 1
ATOM 762 C CA . GLY A 1 104 ? 42.004 -57.087 -5.788 1.00 46.86 101 GLY A CA 1
ATOM 763 C C . GLY A 1 104 ? 42.668 -55.734 -5.540 1.00 46.19 101 GLY A C 1
ATOM 764 O O . GLY A 1 104 ? 43.066 -55.424 -4.421 1.00 46.66 101 GLY A O 1
ATOM 765 N N . TYR A 1 105 ? 42.748 -54.912 -6.573 1.00 45.25 102 TYR A N 1
ATOM 766 C CA . TYR A 1 105 ? 43.392 -53.593 -6.466 1.00 45.65 102 TYR A CA 1
ATOM 767 C C . TYR A 1 105 ? 42.612 -52.608 -5.575 1.00 45.35 102 TYR A C 1
ATOM 768 O O . TYR A 1 105 ? 43.214 -51.827 -4.826 1.00 46.26 102 TYR A O 1
ATOM 777 N N . VAL A 1 106 ? 41.281 -52.663 -5.660 1.00 44.91 103 VAL A N 1
ATOM 778 C CA . VAL A 1 106 ? 40.360 -51.964 -4.752 1.00 43.58 103 VAL A CA 1
ATOM 779 C C . VAL A 1 106 ? 40.580 -52.378 -3.285 1.00 43.92 103 VAL A C 1
ATOM 780 O O . VAL A 1 106 ? 40.679 -51.495 -2.425 1.00 44.01 103 VAL A O 1
ATOM 784 N N . ALA A 1 107 ? 40.622 -53.693 -2.986 1.00 42.39 104 ALA A N 1
ATOM 785 C CA . ALA A 1 107 ? 40.949 -54.176 -1.617 1.00 42.28 104 ALA A CA 1
ATOM 786 C C . ALA A 1 107 ? 42.305 -53.649 -1.120 1.00 43.71 104 ALA A C 1
ATOM 787 O O . ALA A 1 107 ? 42.414 -53.164 0.024 1.00 45.08 104 ALA A O 1
ATOM 789 N N . LEU A 1 108 ? 43.325 -53.731 -1.989 1.00 43.33 105 LEU A N 1
ATOM 790 C CA . LEU A 1 108 ? 44.639 -53.182 -1.703 1.00 44.26 105 LEU A CA 1
ATOM 791 C C . LEU A 1 108 ? 44.591 -51.686 -1.414 1.00 44.47 105 LEU A C 1
ATOM 792 O O . LEU A 1 108 ? 45.202 -51.226 -0.442 1.00 44.20 105 LEU A O 1
ATOM 797 N N . ASN A 1 109 ? 43.903 -50.932 -2.280 1.00 45.27 106 ASN A N 1
ATOM 798 C CA . ASN A 1 109 ? 43.798 -49.471 -2.121 1.00 45.59 106 ASN A CA 1
ATOM 799 C C . ASN A 1 109 ? 43.087 -49.141 -0.791 1.00 45.90 106 ASN A C 1
ATOM 800 O O . ASN A 1 109 ? 43.520 -48.239 -0.055 1.00 47.09 106 ASN A O 1
ATOM 805 N N . GLY A 1 110 ? 42.029 -49.882 -0.487 1.00 44.78 107 GLY A N 1
ATOM 806 C CA . GLY A 1 110 ? 41.302 -49.728 0.783 1.00 44.63 107 GLY A CA 1
ATOM 807 C C . GLY A 1 110 ? 42.181 -50.063 1.971 1.00 44.66 107 GLY A C 1
ATOM 808 O O . GLY A 1 110 ? 42.191 -49.320 2.936 1.00 44.00 107 GLY A O 1
ATOM 809 N N . ALA A 1 111 ? 42.942 -51.170 1.896 1.00 44.75 108 ALA A N 1
ATOM 810 C CA . ALA A 1 111 ? 43.864 -51.533 2.985 1.00 44.15 108 ALA A CA 1
ATOM 811 C C . ALA A 1 111 ? 44.891 -50.420 3.219 1.00 44.33 108 ALA A C 1
ATOM 812 O O . ALA A 1 111 ? 45.150 -50.025 4.348 1.00 45.15 108 ALA A O 1
ATOM 814 N N . PHE A 1 112 ? 45.461 -49.909 2.137 1.00 44.36 109 PHE A N 1
ATOM 815 C CA . PHE A 1 112 ? 46.434 -48.811 2.180 1.00 43.54 109 PHE A CA 1
ATOM 816 C C . PHE A 1 112 ? 45.910 -47.503 2.819 1.00 43.99 109 PHE A C 1
ATOM 817 O O . PHE A 1 112 ? 46.633 -46.847 3.584 1.00 44.02 109 PHE A O 1
ATOM 825 N N . THR A 1 113 ? 44.660 -47.117 2.529 1.00 44.11 110 THR A N 1
ATOM 826 C CA . THR A 1 113 ? 44.062 -45.940 3.171 1.00 42.90 110 THR A CA 1
ATOM 827 C C . THR A 1 113 ? 44.102 -46.057 4.683 1.00 43.00 110 THR A C 1
ATOM 828 O O . THR A 1 113 ? 44.277 -45.052 5.383 1.00 43.34 110 THR A O 1
ATOM 832 N N . THR A 1 114 ? 43.968 -47.279 5.189 1.00 42.56 111 THR A N 1
ATOM 833 C CA . THR A 1 114 ? 43.942 -47.492 6.621 1.00 42.63 111 THR A CA 1
ATOM 834 C C . THR A 1 114 ? 45.343 -47.220 7.235 1.00 42.38 111 THR A C 1
ATOM 835 O O . THR A 1 114 ? 45.468 -46.571 8.279 1.00 42.27 111 THR A O 1
ATOM 839 N N . ILE A 1 115 ? 46.399 -47.680 6.567 1.00 43.38 112 ILE A N 1
ATOM 840 C CA . ILE A 1 115 ? 47.777 -47.292 6.969 1.00 43.71 112 ILE A CA 1
ATOM 841 C C . ILE A 1 115 ? 47.911 -45.781 7.072 1.00 43.73 112 ILE A C 1
ATOM 842 O O . ILE A 1 115 ? 48.405 -45.252 8.074 1.00 44.53 112 ILE A O 1
ATOM 847 N N . ILE A 1 116 ? 47.487 -45.074 6.021 1.00 44.89 113 ILE A N 1
ATOM 848 C CA . ILE A 1 116 ? 47.770 -43.635 5.901 1.00 43.96 113 ILE A CA 1
ATOM 849 C C . ILE A 1 116 ? 46.898 -42.863 6.884 1.00 44.02 113 ILE A C 1
ATOM 850 O O . ILE A 1 116 ? 47.316 -41.838 7.422 1.00 43.74 113 ILE A O 1
ATOM 855 N N . MET A 1 117 ? 45.679 -43.353 7.098 1.00 43.86 114 MET A N 1
ATOM 856 C CA . MET A 1 117 ? 44.788 -42.793 8.128 1.00 44.95 114 MET A CA 1
ATOM 857 C C . MET A 1 117 ? 45.468 -42.820 9.519 1.00 44.31 114 MET A C 1
ATOM 858 O O . MET A 1 117 ? 45.533 -41.800 10.201 1.00 46.11 114 MET A O 1
ATOM 863 N N . ALA A 1 118 ? 46.005 -43.974 9.905 1.00 43.61 115 ALA A N 1
ATOM 864 C CA . ALA A 1 118 ? 46.823 -44.118 11.111 1.00 43.87 115 ALA A CA 1
ATOM 865 C C . ALA A 1 118 ? 48.042 -43.203 11.105 1.00 44.32 115 ALA A C 1
ATOM 866 O O . ALA A 1 118 ? 48.357 -42.625 12.147 1.00 44.30 115 ALA A O 1
ATOM 868 N N . SER A 1 119 ? 48.725 -43.088 9.962 1.00 43.54 116 SER A N 1
ATOM 869 C CA . SER A 1 119 ? 49.893 -42.207 9.841 1.00 45.33 116 SER A CA 1
ATOM 870 C C . SER A 1 119 ? 49.544 -40.774 10.181 1.00 45.08 116 SER A C 1
ATOM 871 O O . SER A 1 119 ? 50.277 -40.101 10.924 1.00 44.36 116 SER A O 1
ATOM 874 N N . LEU A 1 120 ? 48.459 -40.313 9.568 1.00 44.90 117 LEU A N 1
ATOM 875 C CA . LEU A 1 120 ? 48.052 -38.940 9.634 1.00 45.11 117 LEU A CA 1
ATOM 876 C C . LEU A 1 120 ? 47.380 -38.615 10.950 1.00 45.27 117 LEU A C 1
ATOM 877 O O . LEU A 1 120 ? 47.552 -37.523 11.419 1.00 45.26 117 LEU A O 1
ATOM 882 N N . LEU A 1 121 ? 46.653 -39.552 11.561 1.00 45.87 118 LEU A N 1
ATOM 883 C CA . LEU A 1 121 ? 46.172 -39.328 12.949 1.00 45.92 118 LEU A CA 1
ATOM 884 C C . LEU A 1 121 ? 47.324 -39.182 13.941 1.00 46.02 118 LEU A C 1
ATOM 885 O O . LEU A 1 121 ? 47.262 -38.365 14.864 1.00 45.31 118 LEU A O 1
ATOM 890 N N . ASN A 1 122 ? 48.361 -39.997 13.776 1.00 46.08 119 ASN A N 1
ATOM 891 C CA . ASN A 1 122 ? 49.562 -39.815 14.575 1.00 45.81 119 ASN A CA 1
ATOM 892 C C . ASN A 1 122 ? 50.263 -38.450 14.246 1.00 45.93 119 ASN A C 1
ATOM 893 O O . ASN A 1 122 ? 50.576 -37.675 15.124 1.00 45.22 119 ASN A O 1
ATOM 898 N N . PHE A 1 123 ? 50.481 -38.156 12.973 1.00 45.91 120 PHE A N 1
ATOM 899 C CA . PHE A 1 123 ? 51.174 -36.915 12.578 1.00 47.24 120 PHE A CA 1
ATOM 900 C C . PHE A 1 123 ? 50.370 -35.637 12.981 1.00 47.52 120 PHE A C 1
ATOM 901 O O . PHE A 1 123 ? 50.836 -34.806 13.745 1.00 46.74 120 PHE A O 1
ATOM 909 N N . LEU A 1 124 ? 49.156 -35.524 12.464 1.00 48.50 121 LEU A N 1
ATOM 910 C CA . LEU A 1 124 ? 48.339 -34.327 12.611 1.00 49.68 121 LEU A CA 1
ATOM 911 C C . LEU A 1 124 ? 47.745 -34.172 14.007 1.00 50.37 121 LEU A C 1
ATOM 912 O O . LEU A 1 124 ? 47.418 -33.054 14.405 1.00 49.96 121 LEU A O 1
ATOM 917 N N . GLY A 1 125 ? 47.627 -35.286 14.744 1.00 51.31 122 GLY A N 1
ATOM 918 C CA . GLY A 1 125 ? 46.953 -35.312 16.050 1.00 51.71 122 GLY A CA 1
ATOM 919 C C . GLY A 1 125 ? 47.621 -34.434 17.087 1.00 53.22 122 GLY A C 1
ATOM 920 O O . GLY A 1 125 ? 46.972 -33.903 18.008 1.00 52.44 122 GLY A O 1
ATOM 921 N N . LYS A 1 126 ? 48.923 -34.232 16.899 1.00 54.01 123 LYS A N 1
ATOM 922 C CA . LYS A 1 126 ? 49.695 -33.322 17.743 1.00 54.53 123 LYS A CA 1
ATOM 923 C C . LYS A 1 126 ? 49.162 -31.881 17.718 1.00 53.51 123 LYS A C 1
ATOM 924 O O . LYS A 1 126 ? 49.405 -31.116 18.648 1.00 53.45 123 LYS A O 1
ATOM 930 N N . TRP A 1 127 ? 48.436 -31.522 16.652 1.00 51.55 124 TRP A N 1
ATOM 931 C CA . TRP A 1 127 ? 47.747 -30.238 16.597 1.00 49.73 124 TRP A CA 1
ATOM 932 C C . TRP A 1 127 ? 46.234 -30.361 16.654 1.00 48.34 124 TRP A C 1
ATOM 933 O O . TRP A 1 127 ? 45.552 -29.385 16.412 1.00 48.30 124 TRP A O 1
ATOM 944 N N . GLY A 1 128 ? 45.690 -31.540 16.942 1.00 47.78 125 GLY A N 1
ATOM 945 C CA . GLY A 1 128 ? 44.212 -31.694 16.959 1.00 46.68 125 GLY A CA 1
ATOM 946 C C . GLY A 1 128 ? 43.549 -31.499 15.582 1.00 47.23 125 GLY A C 1
ATOM 947 O O . GLY A 1 128 ? 42.356 -31.174 15.487 1.00 47.79 125 GLY A O 1
ATOM 948 N N . VAL A 1 129 ? 44.299 -31.726 14.505 1.00 45.57 126 VAL A N 1
ATOM 949 C CA . VAL A 1 129 ? 43.784 -31.521 13.155 1.00 44.60 126 VAL A CA 1
ATOM 950 C C . VAL A 1 129 ? 43.423 -32.868 12.525 1.00 45.43 126 VAL A C 1
ATOM 951 O O . VAL A 1 129 ? 44.215 -33.791 12.586 1.00 46.55 126 VAL A O 1
ATOM 955 N N . PRO A 1 130 ? 42.223 -32.982 11.921 1.00 44.83 127 PRO A N 1
ATOM 956 C CA . PRO A 1 130 ? 41.811 -34.225 11.238 1.00 44.36 127 PRO A CA 1
ATOM 957 C C . PRO A 1 130 ? 42.521 -34.548 9.915 1.00 43.60 127 PRO A C 1
ATOM 958 O O . PRO A 1 130 ? 43.009 -33.651 9.208 1.00 44.34 127 PRO A O 1
ATOM 962 N N . ALA A 1 131 ? 42.510 -35.832 9.574 1.00 42.37 128 ALA A N 1
ATOM 963 C CA . ALA A 1 131 ? 43.201 -36.372 8.421 1.00 41.69 128 ALA A CA 1
ATOM 964 C C . ALA A 1 131 ? 42.424 -36.069 7.161 1.00 42.61 128 ALA A C 1
ATOM 965 O O . ALA A 1 131 ? 43.028 -36.080 6.074 1.00 42.12 128 ALA A O 1
ATOM 967 N N . LEU A 1 132 ? 41.098 -35.832 7.299 1.00 41.96 129 LEU A N 1
ATOM 968 C CA . LEU A 1 132 ? 40.174 -35.625 6.154 1.00 43.76 129 LEU A CA 1
ATOM 969 C C . LEU A 1 132 ? 40.323 -36.780 5.159 1.00 44.69 129 LEU A C 1
ATOM 970 O O . LEU A 1 132 ? 40.524 -37.914 5.559 1.00 45.60 129 LEU A O 1
ATOM 975 N N . THR A 1 133 ? 40.257 -36.493 3.865 1.00 45.40 130 THR A N 1
ATOM 976 C CA . THR A 1 133 ? 40.330 -37.539 2.866 1.00 45.33 130 THR A CA 1
ATOM 977 C C . THR A 1 133 ? 41.748 -37.688 2.311 1.00 44.24 130 THR A C 1
ATOM 978 O O . THR A 1 133 ? 41.921 -38.291 1.276 1.00 43.72 130 THR A O 1
ATOM 982 N N . ALA A 1 134 ? 42.755 -37.143 3.004 1.00 44.18 131 ALA A N 1
ATOM 983 C CA . ALA A 1 134 ? 44.163 -37.341 2.585 1.00 43.04 131 ALA A CA 1
ATOM 984 C C . ALA A 1 134 ? 44.543 -38.803 2.453 1.00 42.84 131 ALA A C 1
ATOM 985 O O . ALA A 1 134 ? 45.212 -39.154 1.495 1.00 44.46 131 ALA A O 1
ATOM 987 N N . PRO A 1 135 ? 44.113 -39.684 3.386 1.00 43.57 132 PRO A N 1
ATOM 988 C CA . PRO A 1 135 ? 44.441 -41.119 3.133 1.00 42.53 132 PRO A CA 1
ATOM 989 C C . PRO A 1 135 ? 43.951 -41.669 1.809 1.00 42.94 132 PRO A C 1
ATOM 990 O O . PRO A 1 135 ? 44.718 -42.317 1.085 1.00 42.35 132 PRO A O 1
ATOM 994 N N . PHE A 1 136 ? 42.676 -41.459 1.484 1.00 43.63 133 PHE A N 1
ATOM 995 C CA . PHE A 1 136 ? 42.192 -41.812 0.139 1.00 43.57 133 PHE A CA 1
ATOM 996 C C . PHE A 1 136 ? 43.006 -41.141 -1.036 1.00 43.55 133 PHE A C 1
ATOM 997 O O . PHE A 1 136 ? 43.307 -41.772 -2.039 1.00 42.94 133 PHE A O 1
ATOM 1005 N N . VAL A 1 137 ? 43.291 -39.849 -0.957 1.00 44.12 134 VAL A N 1
ATOM 1006 C CA . VAL A 1 137 ? 43.955 -39.189 -2.117 1.00 43.29 134 VAL A CA 1
ATOM 1007 C C . VAL A 1 137 ? 45.364 -39.756 -2.306 1.00 45.05 134 VAL A C 1
ATOM 1008 O O . VAL A 1 137 ? 45.786 -40.063 -3.449 1.00 45.92 134 VAL A O 1
ATOM 1012 N N . LEU A 1 138 ? 46.092 -39.942 -1.198 1.00 46.01 135 LEU A N 1
ATOM 1013 C CA . LEU A 1 138 ? 47.516 -40.292 -1.285 1.00 46.01 135 LEU A CA 1
ATOM 1014 C C . LEU A 1 138 ? 47.680 -41.751 -1.705 1.00 46.56 135 LEU A C 1
ATOM 1015 O O . LEU A 1 138 ? 48.527 -42.070 -2.522 1.00 47.73 135 LEU A O 1
ATOM 1020 N N . ALA A 1 139 ? 46.850 -42.626 -1.161 1.00 46.10 136 ALA A N 1
ATOM 1021 C CA . ALA A 1 139 ? 46.859 -44.006 -1.547 1.00 46.16 136 ALA A CA 1
ATOM 1022 C C . ALA A 1 139 ? 46.491 -44.133 -3.022 1.00 45.91 136 ALA A C 1
ATOM 1023 O O . ALA A 1 139 ? 47.166 -44.849 -3.752 1.00 45.50 136 ALA A O 1
ATOM 1025 N N . THR A 1 140 ? 45.402 -43.465 -3.433 1.00 44.92 137 THR A N 1
ATOM 1026 C CA . THR A 1 140 ? 44.926 -43.575 -4.809 1.00 44.29 137 THR A CA 1
ATOM 1027 C C . THR A 1 140 ? 45.934 -43.040 -5.839 1.00 44.14 137 THR A C 1
ATOM 1028 O O . THR A 1 140 ? 46.179 -43.683 -6.872 1.00 42.77 137 THR A O 1
ATOM 1032 N N . TRP A 1 141 ? 46.544 -41.890 -5.532 1.00 43.87 138 TRP A N 1
ATOM 1033 C CA . TRP A 1 141 ? 47.610 -41.355 -6.366 1.00 43.76 138 TRP A CA 1
ATOM 1034 C C . TRP A 1 141 ? 48.754 -42.357 -6.502 1.00 44.47 138 TRP A C 1
ATOM 1035 O O . TRP A 1 141 ? 49.269 -42.568 -7.595 1.00 44.77 138 TRP A O 1
ATOM 1046 N N . LEU A 1 142 ? 49.176 -42.956 -5.394 1.00 45.01 139 LEU A N 1
ATOM 1047 C CA . LEU A 1 142 ? 50.272 -43.923 -5.458 1.00 46.03 139 LEU A CA 1
ATOM 1048 C C . LEU A 1 142 ? 49.918 -45.171 -6.313 1.00 46.19 139 LEU A C 1
ATOM 1049 O O . LEU A 1 142 ? 50.780 -45.711 -7.030 1.00 43.50 139 LEU A O 1
ATOM 1054 N N . LEU A 1 143 ? 48.662 -45.605 -6.224 1.00 45.08 140 LEU A N 1
ATOM 1055 C CA . LEU A 1 143 ? 48.216 -46.724 -7.031 1.00 46.51 140 LEU A CA 1
ATOM 1056 C C . LEU A 1 143 ? 47.839 -46.358 -8.475 1.00 45.95 140 LEU A C 1
ATOM 1057 O O . LEU A 1 143 ? 47.770 -47.282 -9.315 1.00 44.77 140 LEU A O 1
ATOM 1062 N N . MET A 1 144 ? 47.559 -45.066 -8.736 1.00 45.23 141 MET A N 1
ATOM 1063 C CA . MET A 1 144 ? 47.147 -44.623 -10.078 1.00 45.27 141 MET A CA 1
ATOM 1064 C C . MET A 1 144 ? 48.254 -44.075 -10.953 1.00 44.32 141 MET A C 1
ATOM 1065 O O . MET A 1 144 ? 48.262 -44.343 -12.153 1.00 44.16 141 MET A O 1
ATOM 1070 N N . PHE A 1 145 ? 49.166 -43.276 -10.384 1.00 44.23 142 PHE A N 1
ATOM 1071 C CA . PHE A 1 145 ? 50.140 -42.513 -11.184 1.00 42.89 142 PHE A CA 1
ATOM 1072 C C . PHE A 1 145 ? 51.005 -43.430 -12.057 1.00 42.40 142 PHE A C 1
ATOM 1073 O O . PHE A 1 145 ? 51.409 -43.042 -13.158 1.00 42.47 142 PHE A O 1
ATOM 1081 N N . GLY A 1 146 ? 51.340 -44.612 -11.542 1.00 42.08 143 GLY A N 1
ATOM 1082 C CA . GLY A 1 146 ? 52.280 -45.529 -12.193 1.00 41.40 143 GLY A CA 1
ATOM 1083 C C . GLY A 1 146 ? 51.711 -46.316 -13.356 1.00 42.23 143 GLY A C 1
ATOM 1084 O O . GLY A 1 146 ? 52.428 -47.142 -13.953 1.00 41.83 143 GLY A O 1
ATOM 1085 N N . VAL A 1 147 ? 50.441 -46.059 -13.708 1.00 42.42 144 VAL A N 1
ATOM 1086 C CA . VAL A 1 147 ? 49.741 -46.847 -14.736 1.00 42.86 144 VAL A CA 1
ATOM 1087 C C . VAL A 1 147 ? 50.422 -46.803 -16.111 1.00 43.99 144 VAL A C 1
ATOM 1088 O O . VAL A 1 147 ? 50.336 -47.759 -16.876 1.00 43.58 144 VAL A O 1
ATOM 1092 N N . TYR A 1 148 ? 51.129 -45.711 -16.426 1.00 45.51 145 TYR A N 1
ATOM 1093 C CA . TYR A 1 148 ? 51.862 -45.658 -17.669 1.00 46.55 145 TYR A CA 1
ATOM 1094 C C . TYR A 1 148 ? 53.063 -46.602 -17.687 1.00 47.64 145 TYR A C 1
ATOM 1095 O O . TYR A 1 148 ? 53.588 -46.891 -18.729 1.00 47.76 145 TYR A O 1
ATOM 1104 N N . LYS A 1 149 ? 53.508 -47.061 -16.530 1.00 49.19 146 LYS A N 1
ATOM 1105 C CA . LYS A 1 149 ? 54.722 -47.860 -16.461 1.00 50.09 146 LYS A CA 1
ATOM 1106 C C . LYS A 1 149 ? 54.378 -49.294 -16.112 1.00 49.92 146 LYS A C 1
ATOM 1107 O O . LYS A 1 149 ? 55.138 -50.211 -16.393 1.00 49.56 146 LYS A O 1
ATOM 1113 N N . LEU A 1 150 ? 53.222 -49.448 -15.484 1.00 49.52 147 LEU A N 1
ATOM 1114 C CA . LEU A 1 150 ? 52.715 -50.716 -14.997 1.00 50.04 147 LEU A CA 1
ATOM 1115 C C . LEU A 1 150 ? 51.343 -50.866 -15.632 1.00 50.00 147 LEU A C 1
ATOM 1116 O O . LEU A 1 150 ? 50.391 -50.238 -15.202 1.00 50.31 147 LEU A O 1
ATOM 1121 N N . SER A 1 151 ? 51.276 -51.678 -16.675 1.00 51.03 148 SER A N 1
ATOM 1122 C CA . SER A 1 151 ? 50.134 -51.776 -17.576 1.00 52.16 148 SER A CA 1
ATOM 1123 C C . SER A 1 151 ? 49.007 -52.728 -17.173 1.00 51.71 148 SER A C 1
ATOM 1124 O O . SER A 1 151 ? 48.220 -53.127 -18.037 1.00 52.52 148 SER A O 1
ATOM 1127 N N . LEU A 1 152 ? 48.923 -53.151 -15.920 1.00 51.19 149 LEU A N 1
ATOM 1128 C CA . LEU A 1 152 ? 47.878 -54.124 -15.600 1.00 50.67 149 LEU A CA 1
ATOM 1129 C C . LEU A 1 152 ? 46.516 -53.485 -15.923 1.00 50.42 149 LEU A C 1
ATOM 1130 O O . LEU A 1 152 ? 45.678 -54.061 -16.589 1.00 49.83 149 LEU A O 1
ATOM 1135 N N . PHE A 1 153 ? 46.342 -52.258 -15.465 1.00 50.63 150 PHE A N 1
ATOM 1136 C CA . PHE A 1 153 ? 45.175 -51.455 -15.794 1.00 50.73 150 PHE A CA 1
ATOM 1137 C C . PHE A 1 153 ? 45.487 -50.512 -16.934 1.00 51.01 150 PHE A C 1
ATOM 1138 O O . PHE A 1 153 ? 46.655 -50.246 -17.279 1.00 50.52 150 PHE A O 1
ATOM 1146 N N . HIS A 1 154 ? 44.414 -50.049 -17.544 1.00 51.66 151 HIS A N 1
ATOM 1147 C CA . HIS A 1 154 ? 44.490 -49.132 -18.641 1.00 52.30 151 HIS A CA 1
ATOM 1148 C C . HIS A 1 154 ? 43.640 -47.913 -18.252 1.00 51.26 151 HIS A C 1
ATOM 1149 O O . HIS A 1 154 ? 42.494 -48.063 -17.810 1.00 51.36 151 HIS A O 1
ATOM 1156 N N . PRO A 1 155 ? 44.196 -46.702 -18.407 1.00 50.35 152 PRO A N 1
ATOM 1157 C CA . PRO A 1 155 ? 43.424 -45.554 -17.940 1.00 49.73 152 PRO A CA 1
ATOM 1158 C C . PRO A 1 155 ? 42.266 -45.260 -18.868 1.00 48.99 152 PRO A C 1
ATOM 1159 O O . PRO A 1 155 ? 42.338 -45.534 -20.065 1.00 48.89 152 PRO A O 1
ATOM 1163 N N . GLY A 1 156 ? 41.191 -44.717 -18.314 1.00 48.43 153 GLY A N 1
ATOM 1164 C CA . GLY A 1 156 ? 40.083 -44.260 -19.133 1.00 47.43 153 GLY A CA 1
ATOM 1165 C C . GLY A 1 156 ? 40.444 -42.953 -19.815 1.00 47.16 153 GLY A C 1
ATOM 1166 O O . GLY A 1 156 ? 41.528 -42.391 -19.586 1.00 46.49 153 GLY A O 1
ATOM 1167 N N . ALA A 1 157 ? 39.526 -42.469 -20.636 1.00 46.93 154 ALA A N 1
ATOM 1168 C CA . ALA A 1 157 ? 39.747 -41.316 -21.496 1.00 47.71 154 ALA A CA 1
ATOM 1169 C C . ALA A 1 157 ? 39.795 -39.977 -20.739 1.00 48.18 154 ALA A C 1
ATOM 1170 O O . ALA A 1 157 ? 40.171 -38.979 -21.326 1.00 48.62 154 ALA A O 1
ATOM 1172 N N . LEU A 1 158 ? 39.396 -39.964 -19.461 1.00 48.61 155 LEU A N 1
ATOM 1173 C CA . LEU A 1 158 ? 39.596 -38.816 -18.557 1.00 49.94 155 LEU A CA 1
ATOM 1174 C C . LEU A 1 158 ? 41.080 -38.553 -18.246 1.00 49.85 155 LEU A C 1
ATOM 1175 O O . LEU A 1 158 ? 41.428 -37.492 -17.748 1.00 50.58 155 LEU A O 1
ATOM 1180 N N . ILE A 1 159 ? 41.927 -39.549 -18.483 1.00 48.98 156 ILE A N 1
ATOM 1181 C CA . ILE A 1 159 ? 43.319 -39.487 -18.107 1.00 48.11 156 ILE A CA 1
ATOM 1182 C C . ILE A 1 159 ? 44.177 -39.255 -19.349 1.00 47.21 156 ILE A C 1
ATOM 1183 O O . ILE A 1 159 ? 44.418 -40.180 -20.123 1.00 47.24 156 ILE A O 1
ATOM 1188 N N . ALA A 1 160 ? 44.613 -38.003 -19.547 1.00 46.10 157 ALA A N 1
ATOM 1189 C CA . ALA A 1 160 ? 45.265 -37.610 -20.795 1.00 45.60 157 ALA A CA 1
ATOM 1190 C C . ALA A 1 160 ? 46.340 -36.572 -20.522 1.00 44.78 157 ALA A C 1
ATOM 1191 O O . ALA A 1 160 ? 46.026 -35.406 -20.416 1.00 45.03 157 ALA A O 1
ATOM 1193 N N . PRO A 1 161 ? 47.619 -36.990 -20.427 1.00 44.32 158 PRO A N 1
ATOM 1194 C CA . PRO A 1 161 ? 48.727 -36.086 -20.083 1.00 43.53 158 PRO A CA 1
ATOM 1195 C C . PRO A 1 161 ? 48.812 -34.962 -21.137 1.00 43.18 158 PRO A C 1
ATOM 1196 O O . PRO A 1 161 ? 48.731 -35.265 -22.302 1.00 43.42 158 PRO A O 1
ATOM 1200 N N . ALA A 1 162 ? 48.939 -33.698 -20.734 1.00 41.63 159 ALA A N 1
ATOM 1201 C CA . ALA A 1 162 ? 49.153 -32.592 -21.668 1.00 41.05 159 ALA A CA 1
ATOM 1202 C C . ALA A 1 162 ? 49.728 -31.449 -20.882 1.00 40.95 159 ALA A C 1
ATOM 1203 O O . ALA A 1 162 ? 49.445 -31.325 -19.726 1.00 41.06 159 ALA A O 1
ATOM 1205 N N . LEU A 1 163 ? 50.575 -30.639 -21.489 1.00 42.53 160 LEU A N 1
ATOM 1206 C CA . LEU A 1 163 ? 50.990 -29.419 -20.848 1.00 43.74 160 LEU A CA 1
ATOM 1207 C C . LEU A 1 163 ? 49.735 -28.540 -20.836 1.00 45.30 160 LEU A C 1
ATOM 1208 O O . LEU A 1 163 ? 48.952 -28.591 -21.762 1.00 44.61 160 LEU A O 1
ATOM 1213 N N . PRO A 1 164 ? 49.542 -27.730 -19.779 1.00 46.65 161 PRO A N 1
ATOM 1214 C CA . PRO A 1 164 ? 48.318 -26.899 -19.779 1.00 47.23 161 PRO A CA 1
ATOM 1215 C C . PRO A 1 164 ? 48.387 -25.788 -20.825 1.00 48.68 161 PRO A C 1
ATOM 1216 O O . PRO A 1 164 ? 49.492 -25.407 -21.267 1.00 48.88 161 PRO A O 1
ATOM 1220 N N . SER A 1 165 ? 47.220 -25.293 -21.242 1.00 50.08 162 SER A N 1
ATOM 1221 C CA . SER A 1 165 ? 47.141 -24.103 -22.090 1.00 52.82 162 SER A CA 1
ATOM 1222 C C . SER A 1 165 ? 45.782 -23.411 -21.930 1.00 54.66 162 SER A C 1
ATOM 1223 O O . SER A 1 165 ? 44.817 -24.012 -21.442 1.00 54.84 162 SER A O 1
ATOM 1226 N N . VAL A 1 166 ? 45.730 -22.142 -22.328 1.00 56.59 163 VAL A N 1
ATOM 1227 C CA . VAL A 1 166 ? 44.489 -21.337 -22.266 1.00 59.01 163 VAL A CA 1
ATOM 1228 C C . VAL A 1 166 ? 43.315 -21.960 -23.041 1.00 59.00 163 VAL A C 1
ATOM 1229 O O . VAL A 1 166 ? 43.437 -22.257 -24.234 1.00 59.43 163 VAL A O 1
ATOM 1233 N N . ASP A 1 171 ? 35.271 -24.743 -26.164 1.00 59.27 168 ASP A N 1
ATOM 1234 C CA . ASP A 1 171 ? 35.368 -23.342 -25.763 1.00 58.61 168 ASP A CA 1
ATOM 1235 C C . ASP A 1 171 ? 34.516 -23.051 -24.513 1.00 57.81 168 ASP A C 1
ATOM 1236 O O . ASP A 1 171 ? 34.288 -23.944 -23.685 1.00 57.76 168 ASP A O 1
ATOM 1241 N N . MET A 1 172 ? 34.038 -21.813 -24.379 1.00 56.23 169 MET A N 1
ATOM 1242 C CA . MET A 1 172 ? 33.484 -21.352 -23.103 1.00 55.25 169 MET A CA 1
ATOM 1243 C C . MET A 1 172 ? 32.080 -21.842 -22.728 1.00 54.39 169 MET A C 1
ATOM 1244 O O . MET A 1 172 ? 31.727 -21.849 -21.544 1.00 54.53 169 MET A O 1
ATOM 1249 N N . GLY A 1 173 ? 31.295 -22.256 -23.728 1.00 53.52 170 GLY A N 1
ATOM 1250 C CA . GLY A 1 173 ? 29.926 -22.747 -23.525 1.00 51.60 170 GLY A CA 1
ATOM 1251 C C . GLY A 1 173 ? 28.959 -21.633 -23.166 1.00 50.39 170 GLY A C 1
ATOM 1252 O O . GLY A 1 173 ? 29.278 -20.454 -23.302 1.00 49.69 170 GLY A O 1
ATOM 1253 N N . THR A 1 174 ? 27.774 -22.011 -22.695 1.00 49.92 171 THR A N 1
ATOM 1254 C CA . THR A 1 174 ? 26.707 -21.052 -22.403 1.00 49.45 171 THR A CA 1
ATOM 1255 C C . THR A 1 174 ? 26.045 -21.393 -21.075 1.00 49.37 171 THR A C 1
ATOM 1256 O O . THR A 1 174 ? 25.540 -22.502 -20.886 1.00 49.82 171 THR A O 1
ATOM 1260 N N . VAL A 1 175 ? 26.045 -20.439 -20.152 1.00 49.08 172 VAL A N 1
ATOM 1261 C CA . VAL A 1 175 ? 25.390 -20.636 -18.860 1.00 48.44 172 VAL A CA 1
ATOM 1262 C C . VAL A 1 175 ? 23.862 -20.568 -19.014 1.00 48.10 172 VAL A C 1
ATOM 1263 O O . VAL A 1 175 ? 23.322 -19.675 -19.688 1.00 48.03 172 VAL A O 1
ATOM 1267 N N . THR A 1 176 ? 23.182 -21.541 -18.416 1.00 47.47 173 THR A N 1
ATOM 1268 C CA . THR A 1 176 ? 21.715 -21.625 -18.452 1.00 47.19 173 THR A CA 1
ATOM 1269 C C . THR A 1 176 ? 21.267 -22.037 -17.059 1.00 46.97 173 THR A C 1
ATOM 1270 O O . THR A 1 176 ? 22.116 -22.334 -16.199 1.00 46.84 173 THR A O 1
ATOM 1274 N N . GLY A 1 177 ? 19.952 -22.092 -16.852 1.00 46.43 174 GLY A N 1
ATOM 1275 C CA . GLY A 1 177 ? 19.362 -22.671 -15.644 1.00 46.55 174 GLY A CA 1
ATOM 1276 C C . GLY A 1 177 ? 19.862 -24.087 -15.376 1.00 46.90 174 GLY A C 1
ATOM 1277 O O . GLY A 1 177 ? 20.101 -24.462 -14.205 1.00 46.67 174 GLY A O 1
ATOM 1278 N N . ARG A 1 178 ? 20.042 -24.860 -16.456 1.00 46.94 175 ARG A N 1
ATOM 1279 C CA . ARG A 1 178 ? 20.582 -26.218 -16.361 1.00 47.87 175 ARG A CA 1
ATOM 1280 C C . ARG A 1 178 ? 21.952 -26.267 -15.651 1.00 47.23 175 ARG A C 1
ATOM 1281 O O . ARG A 1 178 ? 22.172 -27.136 -14.812 1.00 47.10 175 ARG A O 1
ATOM 1289 N N . THR A 1 179 ? 22.850 -25.337 -15.991 1.00 46.72 176 THR A N 1
ATOM 1290 C CA . THR A 1 179 ? 24.163 -25.208 -15.339 1.00 46.64 176 THR A CA 1
ATOM 1291 C C . THR A 1 179 ? 24.001 -25.236 -13.834 1.00 46.52 176 THR A C 1
ATOM 1292 O O . THR A 1 179 ? 24.819 -25.811 -13.116 1.00 46.70 176 THR A O 1
ATOM 1296 N N . PHE A 1 180 ? 22.939 -24.598 -13.364 1.00 46.71 177 PHE A N 1
ATOM 1297 C CA . PHE A 1 180 ? 22.732 -24.416 -11.941 1.00 47.54 177 PHE A CA 1
ATOM 1298 C C . PHE A 1 180 ? 22.115 -25.620 -11.257 1.00 48.17 177 PHE A C 1
ATOM 1299 O O . PHE A 1 180 ? 22.610 -26.035 -10.203 1.00 48.63 177 PHE A O 1
ATOM 1307 N N . MET A 1 181 ? 21.066 -26.191 -11.846 1.00 48.83 178 MET A N 1
ATOM 1308 C CA . MET A 1 181 ? 20.381 -27.316 -11.208 1.00 50.12 178 MET A CA 1
ATOM 1309 C C . MET A 1 181 ? 21.226 -28.595 -11.288 1.00 49.23 178 MET A C 1
ATOM 1310 O O . MET A 1 181 ? 21.278 -29.370 -10.317 1.00 48.53 178 MET A O 1
ATOM 1315 N N . GLU A 1 182 ? 21.887 -28.794 -12.433 1.00 48.60 179 GLU A N 1
ATOM 1316 C CA . GLU A 1 182 ? 22.813 -29.909 -12.617 1.00 48.29 179 GLU A CA 1
ATOM 1317 C C . GLU A 1 182 ? 24.103 -29.700 -11.817 1.00 47.55 179 GLU A C 1
ATOM 1318 O O . GLU A 1 182 ? 24.589 -30.624 -11.167 1.00 47.35 179 GLU A O 1
ATOM 1324 N N . GLY A 1 183 ? 24.643 -28.481 -11.864 1.00 46.36 180 GLY A N 1
ATOM 1325 C CA . GLY A 1 183 ? 25.855 -28.154 -11.119 1.00 45.45 180 GLY A CA 1
ATOM 1326 C C . GLY A 1 183 ? 25.697 -28.370 -9.631 1.00 44.29 180 GLY A C 1
ATOM 1327 O O . GLY A 1 183 ? 26.543 -29.005 -9.001 1.00 43.55 180 GLY A O 1
ATOM 1328 N N . LEU A 1 184 ? 24.600 -27.853 -9.087 1.00 43.96 181 LEU A N 1
ATOM 1329 C CA . LEU A 1 184 ? 24.294 -28.007 -7.667 1.00 44.38 181 LEU A CA 1
ATOM 1330 C C . LEU A 1 184 ? 24.327 -29.462 -7.210 1.00 44.70 181 LEU A C 1
ATOM 1331 O O . LEU A 1 184 ? 25.144 -29.813 -6.347 1.00 45.42 181 LEU A O 1
ATOM 1336 N N . PHE A 1 185 ? 23.502 -30.317 -7.816 1.00 44.68 182 PHE A N 1
ATOM 1337 C CA . PHE A 1 185 ? 23.353 -31.696 -7.330 1.00 45.27 182 PHE A CA 1
ATOM 1338 C C . PHE A 1 185 ? 24.459 -32.688 -7.732 1.00 45.80 182 PHE A C 1
ATOM 1339 O O . PHE A 1 185 ? 24.767 -33.595 -6.956 1.00 45.43 182 PHE A O 1
ATOM 1347 N N . LYS A 1 186 ? 25.052 -32.521 -8.918 1.00 46.03 183 LYS A N 1
ATOM 1348 C CA . LYS A 1 186 ? 26.244 -33.295 -9.278 1.00 46.51 183 LYS A CA 1
ATOM 1349 C C . LYS A 1 186 ? 27.461 -32.859 -8.463 1.00 46.59 183 LYS A C 1
ATOM 1350 O O . LYS A 1 186 ? 28.390 -33.643 -8.284 1.00 47.36 183 LYS A O 1
ATOM 1356 N N . GLY A 1 187 ? 27.461 -31.615 -7.967 1.00 47.04 184 GLY A N 1
ATOM 1357 C CA . GLY A 1 187 ? 28.523 -31.135 -7.070 1.00 45.59 184 GLY A CA 1
ATOM 1358 C C . GLY A 1 187 ? 28.533 -32.010 -5.833 1.00 46.00 184 GLY A C 1
ATOM 1359 O O . GLY A 1 187 ? 29.594 -32.464 -5.383 1.00 45.47 184 GLY A O 1
ATOM 1360 N N . VAL A 1 188 ? 27.340 -32.289 -5.295 1.00 45.87 185 VAL A N 1
ATOM 1361 C CA . VAL A 1 188 ? 27.198 -33.204 -4.152 1.00 45.46 185 VAL A CA 1
ATOM 1362 C C . VAL A 1 188 ? 27.534 -34.654 -4.575 1.00 46.04 185 VAL A C 1
ATOM 1363 O O . VAL A 1 188 ? 28.386 -35.321 -3.949 1.00 47.02 185 VAL A O 1
ATOM 1367 N N . GLY A 1 189 ? 26.929 -35.117 -5.664 1.00 45.82 186 GLY A N 1
ATOM 1368 C CA . GLY A 1 189 ? 27.176 -36.453 -6.171 1.00 46.11 186 GLY A CA 1
ATOM 1369 C C . GLY A 1 189 ? 28.661 -36.690 -6.416 1.00 47.14 186 GLY A C 1
ATOM 1370 O O . GLY A 1 189 ? 29.160 -37.779 -6.126 1.00 46.94 186 GLY A O 1
ATOM 1371 N N . GLU A 1 190 ? 29.375 -35.681 -6.934 1.00 47.44 187 GLU A N 1
ATOM 1372 C CA . GLU A 1 190 ? 30.761 -35.890 -7.343 1.00 48.77 187 GLU A CA 1
ATOM 1373 C C . GLU A 1 190 ? 31.727 -36.033 -6.169 1.00 49.29 187 GLU A C 1
ATOM 1374 O O . GLU A 1 190 ? 32.852 -36.433 -6.378 1.00 49.84 187 GLU A O 1
ATOM 1380 N N . VAL A 1 191 ? 31.275 -35.737 -4.948 1.00 49.56 188 VAL A N 1
ATOM 1381 C CA . VAL A 1 191 ? 32.045 -36.057 -3.735 1.00 49.96 188 VAL A CA 1
ATOM 1382 C C . VAL A 1 191 ? 32.373 -37.551 -3.744 1.00 50.42 188 VAL A C 1
ATOM 1383 O O . VAL A 1 191 ? 33.443 -37.971 -3.260 1.00 50.86 188 VAL A O 1
ATOM 1387 N N . MET A 1 192 ? 31.470 -38.355 -4.305 1.00 50.78 189 MET A N 1
ATOM 1388 C CA . MET A 1 192 ? 31.737 -39.794 -4.426 1.00 51.50 189 MET A CA 1
ATOM 1389 C C . MET A 1 192 ? 31.795 -40.268 -5.858 1.00 50.09 189 MET A C 1
ATOM 1390 O O . MET A 1 192 ? 31.453 -41.426 -6.143 1.00 50.87 189 MET A O 1
ATOM 1395 N N . PHE A 1 193 ? 32.191 -39.378 -6.765 1.00 48.57 190 PHE A N 1
ATOM 1396 C CA . PHE A 1 193 ? 32.382 -39.751 -8.181 1.00 48.13 190 PHE A CA 1
ATOM 1397 C C . PHE A 1 193 ? 31.079 -40.235 -8.812 1.00 47.73 190 PHE A C 1
ATOM 1398 O O . PHE A 1 193 ? 31.110 -41.156 -9.625 1.00 47.51 190 PHE A O 1
ATOM 1406 N N . GLN A 1 194 ? 29.950 -39.616 -8.429 1.00 47.89 191 GLN A N 1
ATOM 1407 C CA . GLN A 1 194 ? 28.623 -39.986 -8.950 1.00 48.24 191 GLN A CA 1
ATOM 1408 C C . GLN A 1 194 ? 28.072 -38.894 -9.841 1.00 48.29 191 GLN A C 1
ATOM 1409 O O . GLN A 1 194 ? 27.490 -37.898 -9.374 1.00 47.93 191 GLN A O 1
ATOM 1415 N N . ASP A 1 195 ? 28.256 -39.103 -11.139 1.00 49.10 192 ASP A N 1
ATOM 1416 C CA . ASP A 1 195 ? 27.767 -38.176 -12.174 1.00 49.54 192 ASP A CA 1
ATOM 1417 C C . ASP A 1 195 ? 26.239 -38.350 -12.357 1.00 48.93 192 ASP A C 1
ATOM 1418 O O . ASP A 1 195 ? 25.732 -38.774 -13.409 1.00 49.27 192 ASP A O 1
ATOM 1423 N N . ASN A 1 196 ? 25.502 -38.005 -11.308 1.00 48.04 193 ASN A N 1
ATOM 1424 C CA . ASN A 1 196 ? 24.084 -38.292 -11.257 1.00 47.27 193 ASN A CA 1
ATOM 1425 C C . ASN A 1 196 ? 23.349 -37.311 -10.314 1.00 47.22 193 ASN A C 1
ATOM 1426 O O . ASN A 1 196 ? 23.684 -37.195 -9.112 1.00 46.60 193 ASN A O 1
ATOM 1431 N N . ILE A 1 197 ? 22.369 -36.606 -10.888 1.00 46.54 194 ILE A N 1
ATOM 1432 C CA . ILE A 1 197 ? 21.595 -35.570 -10.209 1.00 46.88 194 ILE A CA 1
ATOM 1433 C C . ILE A 1 197 ? 20.782 -36.162 -9.018 1.00 47.67 194 ILE A C 1
ATOM 1434 O O . ILE A 1 197 ? 20.788 -35.603 -7.897 1.00 47.33 194 ILE A O 1
ATOM 1439 N N . VAL A 1 198 ? 20.083 -37.278 -9.279 1.00 47.26 195 VAL A N 1
ATOM 1440 C CA . VAL A 1 198 ? 19.286 -37.953 -8.261 1.00 47.24 195 VAL A CA 1
ATOM 1441 C C . VAL A 1 198 ? 20.150 -38.479 -7.099 1.00 46.47 195 VAL A C 1
ATOM 1442 O O . VAL A 1 198 ? 19.782 -38.304 -5.929 1.00 46.77 195 VAL A O 1
ATOM 1446 N N . THR A 1 199 ? 21.281 -39.111 -7.413 1.00 45.85 196 THR A N 1
ATOM 1447 C CA . THR A 1 199 ? 22.239 -39.543 -6.385 1.00 45.24 196 THR A CA 1
ATOM 1448 C C . THR A 1 199 ? 22.602 -38.342 -5.516 1.00 45.56 196 THR A C 1
ATOM 1449 O O . THR A 1 199 ? 22.589 -38.428 -4.281 1.00 46.04 196 THR A O 1
ATOM 1453 N N . GLY A 1 200 ? 22.957 -37.233 -6.169 1.00 45.29 197 GLY A N 1
ATOM 1454 C CA . GLY A 1 200 ? 23.170 -35.959 -5.484 1.00 45.80 197 GLY A CA 1
ATOM 1455 C C . GLY A 1 200 ? 22.036 -35.527 -4.546 1.00 46.16 197 GLY A C 1
ATOM 1456 O O . GLY A 1 200 ? 22.307 -35.050 -3.438 1.00 46.11 197 GLY A O 1
ATOM 1457 N N . VAL A 1 201 ? 20.773 -35.691 -4.967 1.00 46.54 198 VAL A N 1
ATOM 1458 C CA . VAL A 1 201 ? 19.630 -35.343 -4.109 1.00 46.24 198 VAL A CA 1
ATOM 1459 C C . VAL A 1 201 ? 19.564 -36.351 -2.962 1.00 46.68 198 VAL A C 1
ATOM 1460 O O . VAL A 1 201 ? 19.441 -35.968 -1.808 1.00 46.86 198 VAL A O 1
ATOM 1464 N N . ILE A 1 202 ? 19.668 -37.640 -3.285 1.00 46.99 199 ILE A N 1
ATOM 1465 C CA . ILE A 1 202 ? 19.756 -38.691 -2.273 1.00 46.88 199 ILE A CA 1
ATOM 1466 C C . ILE A 1 202 ? 20.822 -38.358 -1.201 1.00 47.44 199 ILE A C 1
ATOM 1467 O O . ILE A 1 202 ? 20.555 -38.514 -0.008 1.00 48.48 199 ILE A O 1
ATOM 1472 N N . PHE A 1 203 ? 21.990 -37.862 -1.626 1.00 46.69 200 PHE A N 1
ATOM 1473 C CA . PHE A 1 203 ? 23.107 -37.548 -0.738 1.00 46.49 200 PHE A CA 1
ATOM 1474 C C . PHE A 1 203 ? 22.736 -36.427 0.239 1.00 46.11 200 PHE A C 1
ATOM 1475 O O . PHE A 1 203 ? 23.056 -36.476 1.436 1.00 45.12 200 PHE A O 1
ATOM 1483 N N . VAL A 1 204 ? 22.063 -35.405 -0.275 1.00 46.25 201 VAL A N 1
ATOM 1484 C CA . VAL A 1 204 ? 21.596 -34.317 0.573 1.00 45.91 201 VAL A CA 1
ATOM 1485 C C . VAL A 1 204 ? 20.574 -34.859 1.591 1.00 45.91 201 VAL A C 1
ATOM 1486 O O . VAL A 1 204 ? 20.698 -34.616 2.794 1.00 46.55 201 VAL A O 1
ATOM 1490 N N . VAL A 1 205 ? 19.611 -35.638 1.122 1.00 45.65 202 VAL A N 1
ATOM 1491 C CA . VAL A 1 205 ? 18.602 -36.201 2.004 1.00 45.55 202 VAL A CA 1
ATOM 1492 C C . VAL A 1 205 ? 19.301 -37.019 3.103 1.00 45.50 202 VAL A C 1
ATOM 1493 O O . VAL A 1 205 ? 18.972 -36.882 4.284 1.00 45.16 202 VAL A O 1
ATOM 1497 N N . ALA A 1 206 ? 20.266 -37.849 2.700 1.00 45.11 203 ALA A N 1
ATOM 1498 C CA . ALA A 1 206 ? 21.047 -38.684 3.634 1.00 45.26 203 ALA A CA 1
ATOM 1499 C C . ALA A 1 206 ? 21.745 -37.891 4.752 1.00 44.85 203 ALA A C 1
ATOM 1500 O O . ALA A 1 206 ? 21.651 -38.271 5.926 1.00 45.53 203 ALA A O 1
ATOM 1502 N N . ILE A 1 207 ? 22.420 -36.804 4.391 1.00 44.18 204 ILE A N 1
ATOM 1503 C CA . ILE A 1 207 ? 22.995 -35.888 5.371 1.00 44.28 204 ILE A CA 1
ATOM 1504 C C . ILE A 1 207 ? 21.909 -35.255 6.238 1.00 45.10 204 ILE A C 1
ATOM 1505 O O . ILE A 1 207 ? 22.071 -35.172 7.459 1.00 45.61 204 ILE A O 1
ATOM 1510 N N . LEU A 1 208 ? 20.828 -34.791 5.605 1.00 45.30 205 LEU A N 1
ATOM 1511 C CA . LEU A 1 208 ? 19.672 -34.249 6.319 1.00 46.10 205 LEU A CA 1
ATOM 1512 C C . LEU A 1 208 ? 19.187 -35.155 7.462 1.00 46.41 205 LEU A C 1
ATOM 1513 O O . LEU A 1 208 ? 18.737 -34.650 8.487 1.00 46.01 205 LEU A O 1
ATOM 1518 N N . VAL A 1 209 ? 19.286 -36.479 7.291 1.00 47.10 206 VAL A N 1
ATOM 1519 C CA . VAL A 1 209 ? 18.856 -37.434 8.343 1.00 47.62 206 VAL A CA 1
ATOM 1520 C C . VAL A 1 209 ? 19.664 -37.227 9.636 1.00 47.57 206 VAL A C 1
ATOM 1521 O O . VAL A 1 209 ? 19.104 -37.201 10.726 1.00 47.36 206 VAL A O 1
ATOM 1525 N N . ASN A 1 210 ? 20.976 -37.058 9.498 1.00 47.55 207 ASN A N 1
ATOM 1526 C CA . ASN A 1 210 ? 21.865 -36.834 10.637 1.00 47.55 207 ASN A CA 1
ATOM 1527 C C . ASN A 1 210 ? 21.919 -35.368 11.101 1.00 47.56 207 ASN A C 1
ATOM 1528 O O . ASN A 1 210 ? 21.960 -35.095 12.290 1.00 47.82 207 ASN A O 1
ATOM 1533 N N . SER A 1 211 ? 21.907 -34.434 10.159 1.00 48.01 208 SER A N 1
ATOM 1534 C CA . SER A 1 211 ? 22.076 -33.016 10.467 1.00 48.18 208 SER A CA 1
ATOM 1535 C C . SER A 1 211 ? 21.576 -32.078 9.377 1.00 48.51 208 SER A C 1
ATOM 1536 O O . SER A 1 211 ? 22.143 -32.050 8.264 1.00 49.12 208 SER A O 1
ATOM 1539 N N . ARG A 1 212 ? 20.613 -31.238 9.731 1.00 47.97 209 ARG A N 1
ATOM 1540 C CA . ARG A 1 212 ? 20.053 -30.261 8.808 1.00 48.65 209 ARG A CA 1
ATOM 1541 C C . ARG A 1 212 ? 21.045 -29.163 8.410 1.00 48.07 209 ARG A C 1
ATOM 1542 O O . ARG A 1 212 ? 21.154 -28.816 7.232 1.00 47.87 209 ARG A O 1
ATOM 1550 N N . ILE A 1 213 ? 21.764 -28.620 9.385 1.00 47.56 210 ILE A N 1
ATOM 1551 C CA . ILE A 1 213 ? 22.835 -27.645 9.099 1.00 47.40 210 ILE A CA 1
ATOM 1552 C C . ILE A 1 213 ? 23.923 -28.153 8.153 1.00 48.05 210 ILE A C 1
ATOM 1553 O O . ILE A 1 213 ? 24.370 -27.424 7.244 1.00 47.63 210 ILE A O 1
ATOM 1558 N N . SER A 1 214 ? 24.348 -29.399 8.350 1.00 48.44 211 SER A N 1
ATOM 1559 C CA . SER A 1 214 ? 25.304 -30.001 7.426 1.00 48.97 211 SER A CA 1
ATOM 1560 C C . SER A 1 214 ? 24.670 -30.189 6.041 1.00 49.21 211 SER A C 1
ATOM 1561 O O . SER A 1 214 ? 25.360 -30.106 5.037 1.00 49.68 211 SER A O 1
ATOM 1564 N N . ALA A 1 215 ? 23.363 -30.426 5.979 1.00 49.33 212 ALA A N 1
ATOM 1565 C CA . ALA A 1 215 ? 22.715 -30.607 4.677 1.00 49.51 212 ALA A CA 1
ATOM 1566 C C . ALA A 1 215 ? 22.687 -29.286 3.920 1.00 49.61 212 ALA A C 1
ATOM 1567 O O . ALA A 1 215 ? 22.931 -29.252 2.716 1.00 50.37 212 ALA A O 1
ATOM 1569 N N . LEU A 1 216 ? 22.430 -28.203 4.644 1.00 49.19 213 LEU A N 1
ATOM 1570 C CA . LEU A 1 216 ? 22.465 -26.864 4.085 1.00 49.45 213 LEU A CA 1
ATOM 1571 C C . LEU A 1 216 ? 23.858 -26.438 3.596 1.00 48.98 213 LEU A C 1
ATOM 1572 O O . LEU A 1 216 ? 23.979 -25.819 2.531 1.00 49.12 213 LEU A O 1
ATOM 1577 N N . PHE A 1 217 ? 24.891 -26.726 4.388 1.00 48.35 214 PHE A N 1
ATOM 1578 C CA . PHE A 1 217 ? 26.267 -26.435 3.987 1.00 47.98 214 PHE A CA 1
ATOM 1579 C C . PHE A 1 217 ? 26.730 -27.321 2.824 1.00 48.50 214 PHE A C 1
ATOM 1580 O O . PHE A 1 217 ? 27.556 -26.910 2.002 1.00 48.97 214 PHE A O 1
ATOM 1588 N N . ALA A 1 218 ? 26.205 -28.539 2.739 1.00 48.77 215 ALA A N 1
ATOM 1589 C CA . ALA A 1 218 ? 26.426 -29.349 1.523 1.00 48.44 215 ALA A CA 1
ATOM 1590 C C . ALA A 1 218 ? 25.920 -28.561 0.316 1.00 48.53 215 ALA A C 1
ATOM 1591 O O . ALA A 1 218 ? 26.654 -28.420 -0.655 1.00 48.41 215 ALA A O 1
ATOM 1593 N N . VAL A 1 219 ? 24.684 -28.017 0.410 1.00 47.89 216 VAL A N 1
ATOM 1594 C CA . VAL A 1 219 ? 24.068 -27.246 -0.669 1.00 47.34 216 VAL A CA 1
ATOM 1595 C C . VAL A 1 219 ? 24.788 -25.916 -0.965 1.00 47.24 216 VAL A C 1
ATOM 1596 O O . VAL A 1 219 ? 25.056 -25.597 -2.126 1.00 46.55 216 VAL A O 1
ATOM 1600 N N . ILE A 1 220 ? 25.068 -25.142 0.083 1.00 47.37 217 ILE A N 1
ATOM 1601 C CA . ILE A 1 220 ? 25.839 -23.894 -0.016 1.00 47.38 217 ILE A CA 1
ATOM 1602 C C . ILE A 1 220 ? 27.209 -24.085 -0.686 1.00 47.83 217 ILE A C 1
ATOM 1603 O O . ILE A 1 220 ? 27.539 -23.373 -1.645 1.00 48.78 217 ILE A O 1
ATOM 1608 N N . GLY A 1 221 ? 27.989 -25.049 -0.196 1.00 47.05 218 GLY A N 1
ATOM 1609 C CA . GLY A 1 221 ? 29.301 -25.322 -0.742 1.00 47.22 218 GLY A CA 1
ATOM 1610 C C . GLY A 1 221 ? 29.226 -25.644 -2.222 1.00 48.10 218 GLY A C 1
ATOM 1611 O O . GLY A 1 221 ? 30.010 -25.116 -3.006 1.00 47.91 218 GLY A O 1
ATOM 1612 N N . SER A 1 222 ? 28.265 -26.492 -2.623 1.00 47.66 219 SER A N 1
ATOM 1613 C CA . SER A 1 222 ? 28.136 -26.817 -4.049 1.00 47.99 219 SER A CA 1
ATOM 1614 C C . SER A 1 222 ? 27.903 -25.555 -4.893 1.00 47.40 219 SER A C 1
ATOM 1615 O O . SER A 1 222 ? 28.568 -25.339 -5.919 1.00 46.68 219 SER A O 1
ATOM 1618 N N . LEU A 1 223 ? 26.987 -24.717 -4.413 1.00 47.49 220 LEU A N 1
ATOM 1619 C CA . LEU A 1 223 ? 26.684 -23.423 -5.018 1.00 48.37 220 LEU A CA 1
ATOM 1620 C C . LEU A 1 223 ? 27.862 -22.425 -5.047 1.00 47.11 220 LEU A C 1
ATOM 1621 O O . LEU A 1 223 ? 28.107 -21.793 -6.068 1.00 46.79 220 LEU A O 1
ATOM 1626 N N . VAL A 1 224 ? 28.536 -22.243 -3.916 1.00 46.54 221 VAL A N 1
ATOM 1627 C CA . VAL A 1 224 ? 29.694 -21.334 -3.850 1.00 46.41 221 VAL A CA 1
ATOM 1628 C C . VAL A 1 224 ? 30.840 -21.804 -4.787 1.00 46.50 221 VAL A C 1
ATOM 1629 O O . VAL A 1 224 ? 31.536 -20.982 -5.413 1.00 47.41 221 VAL A O 1
ATOM 1633 N N . GLY A 1 225 ? 31.025 -23.111 -4.885 1.00 45.07 222 GLY A N 1
ATOM 1634 C CA . GLY A 1 225 ? 32.028 -23.667 -5.790 1.00 46.49 222 GLY A CA 1
ATOM 1635 C C . GLY A 1 225 ? 31.686 -23.371 -7.235 1.00 47.26 222 GLY A C 1
ATOM 1636 O O . GLY A 1 225 ? 32.533 -22.885 -8.003 1.00 47.97 222 GLY A O 1
ATOM 1637 N N . LEU A 1 226 ? 30.424 -23.641 -7.576 1.00 47.37 223 LEU A N 1
ATOM 1638 C CA . LEU A 1 226 ? 29.830 -23.379 -8.876 1.00 47.74 223 LEU A CA 1
ATOM 1639 C C . LEU A 1 226 ? 30.002 -21.916 -9.333 1.00 47.46 223 LEU A C 1
ATOM 1640 O O . LEU A 1 226 ? 30.568 -21.664 -10.409 1.00 46.81 223 LEU A O 1
ATOM 1645 N N . CYS A 1 227 ? 29.534 -20.968 -8.518 1.00 46.97 224 CYS A N 1
ATOM 1646 C CA . CYS A 1 227 ? 29.527 -19.560 -8.943 1.00 47.64 224 CYS A CA 1
ATOM 1647 C C . CYS A 1 227 ? 30.923 -18.935 -8.824 1.00 46.97 224 CYS A C 1
ATOM 1648 O O . CYS A 1 227 ? 31.233 -18.044 -9.605 1.00 47.05 224 CYS A O 1
ATOM 1651 N N . THR A 1 228 ? 31.759 -19.393 -7.882 1.00 46.72 225 THR A N 1
ATOM 1652 C CA . THR A 1 228 ? 33.192 -19.006 -7.871 1.00 47.93 225 THR A CA 1
ATOM 1653 C C . THR A 1 228 ? 33.847 -19.352 -9.224 1.00 47.98 225 THR A C 1
ATOM 1654 O O . THR A 1 228 ? 34.519 -18.526 -9.833 1.00 48.56 225 THR A O 1
ATOM 1658 N N . ALA A 1 229 ? 33.642 -20.588 -9.670 1.00 47.65 226 ALA A N 1
ATOM 1659 C CA . ALA A 1 229 ? 34.135 -21.047 -10.970 1.00 47.82 226 ALA A CA 1
ATOM 1660 C C . ALA A 1 229 ? 33.602 -20.188 -12.133 1.00 48.02 226 ALA A C 1
ATOM 1661 O O . ALA A 1 229 ? 34.372 -19.852 -13.061 1.00 47.76 226 ALA A O 1
ATOM 1663 N N . LEU A 1 230 ? 32.311 -19.828 -12.078 1.00 48.14 227 LEU A N 1
ATOM 1664 C CA . LEU A 1 230 ? 31.723 -18.883 -13.042 1.00 49.58 227 LEU A CA 1
ATOM 1665 C C . LEU A 1 230 ? 32.342 -17.471 -12.982 1.00 50.65 227 LEU A C 1
ATOM 1666 O O . LEU A 1 230 ? 32.730 -16.935 -14.005 1.00 51.74 227 LEU A O 1
ATOM 1671 N N . ILE A 1 231 ? 32.438 -16.877 -11.795 1.00 50.98 228 ILE A N 1
ATOM 1672 C CA . ILE A 1 231 ? 33.126 -15.590 -11.604 1.00 51.86 228 ILE A CA 1
ATOM 1673 C C . ILE A 1 231 ? 34.588 -15.668 -12.149 1.00 51.56 228 ILE A C 1
ATOM 1674 O O . ILE A 1 231 ? 35.099 -14.723 -12.763 1.00 51.37 228 ILE A O 1
ATOM 1679 N N . MET A 1 232 ? 35.246 -16.804 -11.936 1.00 50.36 229 MET A N 1
ATOM 1680 C CA . MET A 1 232 ? 36.604 -17.004 -12.431 1.00 50.40 229 MET A CA 1
ATOM 1681 C C . MET A 1 232 ? 36.683 -17.415 -13.936 1.00 50.91 229 MET A C 1
ATOM 1682 O O . MET A 1 232 ? 37.770 -17.698 -14.441 1.00 50.69 229 MET A O 1
ATOM 1687 N N . HIS A 1 23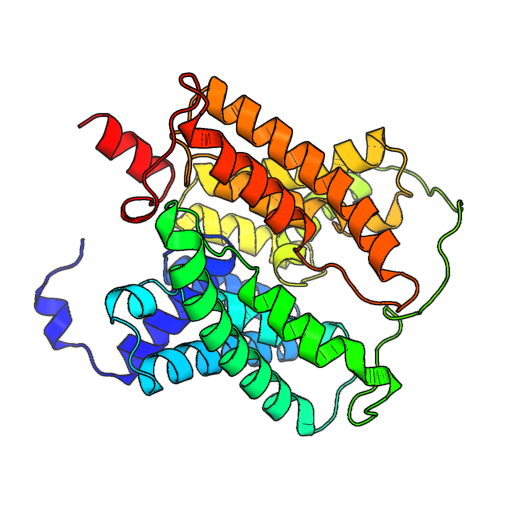3 ? 35.552 -17.442 -14.637 1.00 51.13 230 HIS A N 1
ATOM 1688 C CA . HIS A 1 233 ? 35.510 -17.759 -16.091 1.00 52.29 230 HIS A CA 1
ATOM 1689 C C . HIS A 1 233 ? 35.997 -19.177 -16.465 1.00 51.93 230 HIS A C 1
ATOM 1690 O O . HIS A 1 233 ? 36.684 -19.360 -17.481 1.00 52.36 230 HIS A O 1
ATOM 1697 N N . SER A 1 234 ? 35.683 -20.175 -15.640 1.00 50.65 231 SER A N 1
ATOM 1698 C CA . SER A 1 234 ? 35.684 -21.561 -16.109 1.00 49.29 231 SER A CA 1
ATOM 1699 C C . SER A 1 234 ? 34.759 -21.748 -17.341 1.00 49.20 231 SER A C 1
ATOM 1700 O O . SER A 1 234 ? 33.703 -21.114 -17.427 1.00 48.18 231 SER A O 1
ATOM 1703 N N . PRO A 1 235 ? 35.148 -22.609 -18.303 1.00 49.05 232 PRO A N 1
ATOM 1704 C CA . PRO A 1 235 ? 34.097 -23.041 -19.241 1.00 48.84 232 PRO A CA 1
ATOM 1705 C C . PRO A 1 235 ? 32.928 -23.665 -18.462 1.00 48.78 232 PRO A C 1
ATOM 1706 O O . PRO A 1 235 ? 33.129 -24.191 -17.353 1.00 49.13 232 PRO A O 1
ATOM 1710 N N . GLU A 1 236 ? 31.731 -23.577 -19.028 1.00 48.24 233 GLU A N 1
ATOM 1711 C CA . GLU A 1 236 ? 30.496 -24.052 -18.406 1.00 48.37 233 GLU A CA 1
ATOM 1712 C C . GLU A 1 236 ? 30.437 -25.579 -18.166 1.00 48.32 233 GLU A C 1
ATOM 1713 O O . GLU A 1 236 ? 29.892 -26.025 -17.155 1.00 47.33 233 GLU A O 1
ATOM 1719 N N . THR A 1 237 ? 30.983 -26.371 -19.097 1.00 48.47 234 THR A N 1
ATOM 1720 C CA . THR A 1 237 ? 30.868 -27.843 -19.036 1.00 48.58 234 THR A CA 1
ATOM 1721 C C . THR A 1 237 ? 31.292 -28.458 -17.685 1.00 48.68 234 THR A C 1
ATOM 1722 O O . THR A 1 237 ? 30.466 -29.173 -17.070 1.00 48.14 234 THR A O 1
ATOM 1726 N N . PRO A 1 238 ? 32.534 -28.142 -17.192 1.00 48.18 235 PRO A N 1
ATOM 1727 C CA . PRO A 1 238 ? 32.958 -28.626 -15.859 1.00 47.84 235 PRO A CA 1
ATOM 1728 C C . PRO A 1 238 ? 32.075 -28.123 -14.722 1.00 47.18 235 PRO A C 1
ATOM 1729 O O . PRO A 1 238 ? 31.861 -28.841 -13.753 1.00 47.87 235 PRO A O 1
ATOM 1733 N N . VAL A 1 239 ? 31.613 -26.886 -14.821 1.00 46.48 236 VAL A N 1
ATOM 1734 C CA . VAL A 1 239 ? 30.688 -26.317 -13.835 1.00 46.19 236 VAL A CA 1
ATOM 1735 C C . VAL A 1 239 ? 29.353 -27.089 -13.765 1.00 47.57 236 VAL A C 1
ATOM 1736 O O . VAL A 1 239 ? 28.982 -27.590 -12.697 1.00 47.70 236 VAL A O 1
ATOM 1740 N N . ARG A 1 240 ? 28.658 -27.217 -14.901 1.00 48.11 237 ARG A N 1
ATOM 1741 C CA . ARG A 1 240 ? 27.438 -28.034 -15.001 1.00 49.48 237 ARG A CA 1
ATOM 1742 C C . ARG A 1 240 ? 27.640 -29.458 -14.413 1.00 48.32 237 ARG A C 1
ATOM 1743 O O . ARG A 1 240 ? 26.763 -29.986 -13.719 1.00 48.23 237 ARG A O 1
ATOM 1751 N N . LEU A 1 241 ? 28.805 -30.051 -14.676 1.00 48.34 238 LEU A N 1
ATOM 1752 C CA . LEU A 1 241 ? 29.154 -31.392 -14.194 1.00 48.31 238 LEU A CA 1
ATOM 1753 C C . LEU A 1 241 ? 29.510 -31.492 -12.698 1.00 48.47 238 LEU A C 1
ATOM 1754 O O . LEU A 1 241 ? 29.787 -32.585 -12.197 1.00 48.05 238 LEU A O 1
ATOM 1759 N N . GLY A 1 242 ? 29.496 -30.357 -11.995 1.00 48.76 239 GLY A N 1
ATOM 1760 C CA . GLY A 1 242 ? 29.732 -30.304 -10.556 1.00 48.45 239 GLY A CA 1
ATOM 1761 C C . GLY A 1 242 ? 31.191 -30.496 -10.188 1.00 49.09 239 GLY A C 1
ATOM 1762 O O . GLY A 1 242 ? 31.489 -30.862 -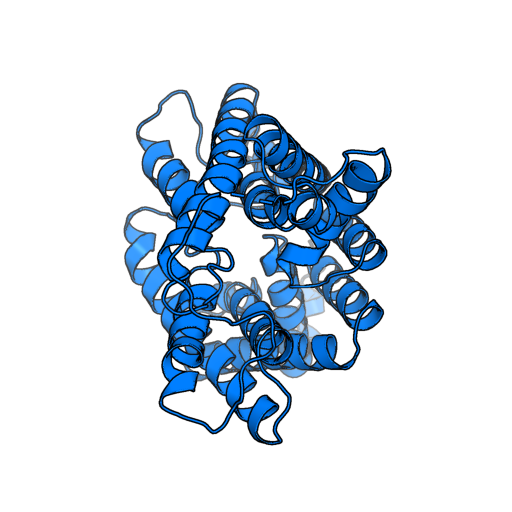9.048 1.00 49.49 239 GLY A O 1
ATOM 1763 N N . LEU A 1 243 ? 32.103 -30.275 -11.146 1.00 48.61 240 LEU A N 1
ATOM 1764 C CA . LEU A 1 243 ? 33.520 -30.550 -10.919 1.00 48.68 240 LEU A CA 1
ATOM 1765 C C . LEU A 1 243 ? 34.177 -29.442 -10.074 1.00 48.19 240 LEU A C 1
ATOM 1766 O O . LEU A 1 243 ? 35.220 -29.644 -9.460 1.00 49.09 240 LEU A O 1
ATOM 1771 N N . TYR A 1 244 ? 33.516 -28.294 -10.007 1.00 47.56 241 TYR A N 1
ATOM 1772 C CA . TYR A 1 244 ? 33.917 -27.206 -9.123 1.00 46.82 241 TYR A CA 1
ATOM 1773 C C . TYR A 1 244 ? 33.050 -27.106 -7.855 1.00 47.20 241 TYR A C 1
ATOM 1774 O O . TYR A 1 244 ? 33.236 -26.211 -7.044 1.00 47.20 241 TYR A O 1
ATOM 1783 N N . GLY A 1 245 ? 32.080 -28.005 -7.706 1.00 46.75 242 GLY A N 1
ATOM 1784 C CA . GLY A 1 245 ? 31.325 -28.058 -6.478 1.00 45.56 242 GLY A CA 1
ATOM 1785 C C . GLY A 1 245 ? 31.874 -28.997 -5.427 1.00 45.41 242 GLY A C 1
ATOM 1786 O O . GLY A 1 245 ? 31.840 -28.654 -4.262 1.00 45.94 242 GLY A O 1
ATOM 1787 N N . PHE A 1 246 ? 32.379 -30.172 -5.804 1.00 44.53 243 PHE A N 1
ATOM 1788 C CA . PHE A 1 246 ? 32.548 -31.237 -4.802 1.00 45.11 243 PHE A CA 1
ATOM 1789 C C . PHE A 1 246 ? 33.611 -30.965 -3.686 1.00 45.97 243 PHE A C 1
ATOM 1790 O O . PHE A 1 246 ? 33.373 -31.300 -2.523 1.00 47.45 243 PHE A O 1
ATOM 1798 N N . ASN A 1 247 ? 34.752 -30.365 -4.015 1.00 45.07 244 ASN A N 1
ATOM 1799 C CA . ASN A 1 247 ? 35.674 -29.903 -2.968 1.00 44.76 244 ASN A CA 1
ATOM 1800 C C . ASN A 1 247 ? 35.041 -28.830 -2.053 1.00 45.70 244 ASN A C 1
ATOM 1801 O O . ASN A 1 247 ? 35.252 -28.812 -0.817 1.00 45.47 244 ASN A O 1
ATOM 1806 N N . SER A 1 248 ? 34.249 -27.946 -2.660 1.00 46.18 245 SER A N 1
ATOM 1807 C CA . SER A 1 248 ? 33.567 -26.925 -1.888 1.00 45.60 245 SER A CA 1
ATOM 1808 C C . SER A 1 248 ? 32.432 -27.494 -0.995 1.00 45.48 245 SER A C 1
ATOM 1809 O O . SER A 1 248 ? 32.141 -26.940 0.068 1.00 46.13 245 SER A O 1
ATOM 1812 N N . VAL A 1 249 ? 31.844 -28.618 -1.385 1.00 45.31 246 VAL A N 1
ATOM 1813 C CA . VAL A 1 249 ? 30.848 -29.319 -0.556 1.00 45.47 246 VAL A CA 1
ATOM 1814 C C . VAL A 1 249 ? 31.514 -29.808 0.735 1.00 46.01 246 VAL A C 1
ATOM 1815 O O . VAL A 1 249 ? 31.040 -29.533 1.836 1.00 45.71 246 VAL A O 1
ATOM 1819 N N . LEU A 1 250 ? 32.626 -30.517 0.578 1.00 47.08 247 LEU A N 1
ATOM 1820 C CA . LEU A 1 250 ? 33.389 -31.002 1.709 1.00 47.48 247 LEU A CA 1
ATOM 1821 C C . LEU A 1 250 ? 33.844 -29.815 2.562 1.00 47.84 247 LEU A C 1
ATOM 1822 O O . LEU A 1 250 ? 33.676 -29.827 3.776 1.00 47.53 247 LEU A O 1
ATOM 1827 N N . CYS A 1 251 ? 34.375 -28.768 1.930 1.00 48.68 248 CYS A N 1
ATOM 1828 C CA . CYS A 1 251 ? 34.798 -27.574 2.682 1.00 49.42 248 CYS A CA 1
ATOM 1829 C C . CYS A 1 251 ? 33.647 -27.038 3.527 1.00 49.17 248 CYS A C 1
ATOM 1830 O O . CYS A 1 251 ? 33.824 -26.679 4.685 1.00 49.62 248 CYS A O 1
ATOM 1833 N N . GLY A 1 252 ? 32.464 -26.968 2.932 1.00 49.35 249 GLY A N 1
ATOM 1834 C CA . GLY A 1 252 ? 31.326 -26.391 3.595 1.00 48.68 249 GLY A CA 1
ATOM 1835 C C . GLY A 1 252 ? 30.897 -27.216 4.799 1.00 48.96 249 GLY A C 1
ATOM 1836 O O . GLY A 1 252 ? 30.597 -26.674 5.883 1.00 48.75 249 GLY A O 1
ATOM 1837 N N . ILE A 1 253 ? 30.863 -28.532 4.615 1.00 47.91 250 ILE A N 1
ATOM 1838 C CA . ILE A 1 253 ? 30.381 -29.406 5.670 1.00 46.80 250 ILE A CA 1
ATOM 1839 C C . ILE A 1 253 ? 31.357 -29.412 6.847 1.00 46.69 250 ILE A C 1
ATOM 1840 O O . ILE A 1 253 ? 30.928 -29.351 8.003 1.00 45.93 250 ILE A O 1
ATOM 1845 N N . ALA A 1 254 ? 32.663 -29.457 6.544 1.00 46.03 251 ALA A N 1
ATOM 1846 C CA . ALA A 1 254 ? 33.686 -29.491 7.578 1.00 46.76 251 ALA A CA 1
ATOM 1847 C C . ALA A 1 254 ? 33.739 -28.186 8.377 1.00 47.37 251 ALA A C 1
ATOM 1848 O O . ALA A 1 254 ? 33.719 -28.208 9.617 1.00 48.08 251 ALA A O 1
ATOM 1850 N N . MET A 1 255 ? 33.758 -27.063 7.668 1.00 47.56 252 MET A N 1
ATOM 1851 C CA . MET A 1 255 ? 33.871 -25.718 8.278 1.00 47.84 252 MET A CA 1
ATOM 1852 C C . MET A 1 255 ? 32.552 -25.209 8.837 1.00 48.64 252 MET A C 1
ATOM 1853 O O . MET A 1 255 ? 32.531 -24.293 9.681 1.00 49.09 252 MET A O 1
ATOM 1858 N N . GLY A 1 256 ? 31.444 -25.781 8.356 1.00 49.04 253 GLY A N 1
ATOM 1859 C CA . GLY A 1 256 ? 30.128 -25.297 8.739 1.00 49.14 253 GLY A CA 1
ATOM 1860 C C . GLY A 1 256 ? 29.581 -25.919 10.012 1.00 49.24 253 GLY A C 1
ATOM 1861 O O . GLY A 1 256 ? 28.578 -26.628 9.982 1.00 49.14 253 GLY A O 1
ATOM 1862 N N . GLY A 1 257 ? 30.219 -25.637 11.144 1.00 49.06 254 GLY A N 1
ATOM 1863 C CA . GLY A 1 257 ? 29.672 -26.095 12.417 1.00 47.44 254 GLY A CA 1
ATOM 1864 C C . GLY A 1 257 ? 30.193 -27.417 12.961 1.00 47.03 254 GLY A C 1
ATOM 1865 O O . GLY A 1 257 ? 29.891 -27.741 14.104 1.00 46.00 254 GLY A O 1
ATOM 1866 N N . ILE A 1 258 ? 30.970 -28.180 12.174 1.00 45.70 255 ILE A N 1
ATOM 1867 C CA . ILE A 1 258 ? 31.556 -29.439 12.683 1.00 46.00 255 ILE A CA 1
ATOM 1868 C C . ILE A 1 258 ? 32.890 -29.208 13.434 1.00 46.90 255 ILE A C 1
ATOM 1869 O O . ILE A 1 258 ? 33.044 -29.635 14.598 1.00 46.21 255 ILE A O 1
ATOM 1874 N N . PHE A 1 259 ? 33.840 -28.546 12.762 1.00 46.80 256 PHE A N 1
ATOM 1875 C CA . PHE A 1 259 ? 35.153 -28.274 13.334 1.00 46.63 256 PHE A CA 1
ATOM 1876 C C . PHE A 1 259 ? 35.224 -26.868 13.871 1.00 47.17 256 PHE A C 1
ATOM 1877 O O . PHE A 1 259 ? 36.178 -26.513 14.543 1.00 47.66 256 PHE A O 1
ATOM 1885 N N . PHE A 1 260 ? 34.205 -26.070 13.580 1.00 47.22 257 PHE A N 1
ATOM 1886 C CA . PHE A 1 260 ? 34.062 -24.752 14.180 1.00 47.10 257 PHE A CA 1
ATOM 1887 C C . PHE A 1 260 ? 32.629 -24.585 14.663 1.00 47.27 257 PHE A C 1
ATOM 1888 O O . PHE A 1 260 ? 31.702 -25.014 13.981 1.00 47.83 257 PHE A O 1
ATOM 1896 N N . TYR A 1 261 ? 32.445 -24.009 15.850 1.00 47.38 258 TYR A N 1
ATOM 1897 C CA . TYR A 1 261 ? 31.103 -23.658 16.356 1.00 47.68 258 TYR A CA 1
ATOM 1898 C C . TYR A 1 261 ? 30.448 -22.683 15.409 1.00 47.65 258 TYR A C 1
ATOM 1899 O O . TYR A 1 261 ? 31.001 -21.632 15.131 1.00 47.91 258 TYR A O 1
ATOM 1908 N N . LEU A 1 262 ? 29.272 -23.025 14.909 1.00 48.00 259 LEU A N 1
ATOM 1909 C CA . LEU A 1 262 ? 28.617 -22.156 13.951 1.00 48.55 259 LEU A CA 1
ATOM 1910 C C . LEU A 1 262 ? 28.153 -20.830 14.566 1.00 48.92 259 LEU A C 1
ATOM 1911 O O . LEU A 1 262 ? 27.353 -20.790 15.504 1.00 48.44 259 LEU A O 1
ATOM 1916 N N . ASN A 1 263 ? 28.702 -19.747 14.029 1.00 49.10 260 ASN A N 1
ATOM 1917 C CA . ASN A 1 263 ? 28.166 -18.407 14.246 1.00 49.00 260 ASN A CA 1
ATOM 1918 C C . ASN A 1 263 ? 28.466 -17.581 12.995 1.00 49.18 260 ASN A C 1
ATOM 1919 O O . ASN A 1 263 ? 29.005 -18.111 12.018 1.00 49.02 260 ASN A O 1
ATOM 1924 N N . ILE A 1 264 ? 28.120 -16.301 13.023 1.00 49.38 261 ILE A N 1
ATOM 1925 C CA . ILE A 1 264 ? 28.351 -15.396 11.899 1.00 50.06 261 ILE A CA 1
ATOM 1926 C C . ILE A 1 264 ? 29.804 -15.349 11.454 1.00 49.77 261 ILE A C 1
ATOM 1927 O O . ILE A 1 264 ? 30.082 -15.350 10.261 1.00 50.22 261 ILE A O 1
ATOM 1932 N N . ARG A 1 265 ? 30.730 -15.342 12.403 1.00 49.52 262 ARG A N 1
ATOM 1933 C CA . ARG A 1 265 ? 32.157 -15.227 12.081 1.00 49.50 262 ARG A CA 1
ATOM 1934 C C . ARG A 1 265 ? 32.715 -16.515 11.442 1.00 48.84 262 ARG A C 1
ATOM 1935 O O . ARG A 1 265 ? 33.437 -16.480 10.438 1.00 47.19 262 ARG A O 1
ATOM 1943 N N . THR A 1 266 ? 32.341 -17.652 12.021 1.00 48.79 263 THR A N 1
ATOM 1944 C CA . THR A 1 266 ? 32.805 -18.936 11.539 1.00 48.70 263 THR A CA 1
ATOM 1945 C C . THR A 1 266 ? 32.082 -19.261 10.240 1.00 48.76 263 THR A C 1
ATOM 1946 O O . THR A 1 266 ? 32.596 -20.022 9.415 1.00 48.08 263 THR A O 1
ATOM 1950 N N . PHE A 1 267 ? 30.917 -18.643 10.043 1.00 48.22 264 PHE A N 1
ATOM 1951 C CA . PHE A 1 267 ? 30.198 -18.771 8.779 1.00 48.31 264 PHE A CA 1
ATOM 1952 C C . PHE A 1 267 ? 30.986 -18.115 7.631 1.00 47.28 264 PHE A C 1
ATOM 1953 O O . PHE A 1 267 ? 31.122 -18.695 6.553 1.00 46.76 264 PHE A O 1
ATOM 1961 N N . LEU A 1 268 ? 31.483 -16.905 7.888 1.00 46.50 265 LEU A N 1
ATOM 1962 C CA . LEU A 1 268 ? 32.254 -16.132 6.921 1.00 46.96 265 LEU A CA 1
ATOM 1963 C C . LEU A 1 268 ? 33.612 -16.789 6.647 1.00 46.99 265 LEU A C 1
ATOM 1964 O O . LEU A 1 268 ? 34.091 -16.789 5.521 1.00 47.37 265 LEU A O 1
ATOM 1969 N N . TYR A 1 269 ? 34.215 -17.336 7.702 1.00 46.82 266 TYR A N 1
ATOM 1970 C CA . TYR A 1 269 ? 35.405 -18.162 7.624 1.00 46.56 266 TYR A CA 1
ATOM 1971 C C . TYR A 1 269 ? 35.168 -19.421 6.740 1.00 46.12 266 TYR A C 1
ATOM 1972 O O . TYR A 1 269 ? 35.967 -19.749 5.863 1.00 45.33 266 TYR A O 1
ATOM 1981 N N . ALA A 1 270 ? 34.058 -20.102 6.979 1.00 46.36 267 ALA A N 1
ATOM 1982 C CA . ALA A 1 270 ? 33.616 -21.223 6.133 1.00 46.61 267 ALA A CA 1
ATOM 1983 C C . ALA A 1 270 ? 33.527 -20.813 4.665 1.00 47.01 267 ALA A C 1
ATOM 1984 O O . ALA A 1 270 ? 33.938 -21.576 3.798 1.00 47.99 267 ALA A O 1
ATOM 1986 N N . LEU A 1 271 ? 33.010 -19.611 4.395 1.00 47.21 268 LEU A N 1
ATOM 1987 C CA . LEU A 1 271 ? 32.790 -19.116 3.028 1.00 47.87 268 LEU A CA 1
ATOM 1988 C C . LEU A 1 271 ? 34.101 -18.864 2.298 1.00 48.19 268 LEU A C 1
ATOM 1989 O O . LEU A 1 271 ? 34.231 -19.206 1.105 1.00 48.03 268 LEU A O 1
ATOM 1994 N N . GLY A 1 272 ? 35.048 -18.236 2.998 1.00 46.96 269 GLY A N 1
ATOM 1995 C CA . GLY A 1 272 ? 36.383 -18.057 2.463 1.00 48.39 269 GLY A CA 1
ATOM 1996 C C . GLY A 1 272 ? 37.000 -19.401 2.088 1.00 48.01 269 GLY A C 1
ATOM 1997 O O . GLY A 1 272 ? 37.590 -19.539 1.031 1.00 48.32 269 GLY A O 1
ATOM 1998 N N . CYS A 1 273 ? 36.837 -20.401 2.944 1.00 48.49 270 CYS A N 1
ATOM 1999 C CA . CYS A 1 273 ? 37.356 -21.747 2.671 1.00 48.51 270 CYS A CA 1
ATOM 2000 C C . CYS A 1 273 ? 36.662 -22.422 1.465 1.00 48.51 270 CYS A C 1
ATOM 2001 O O . CYS A 1 273 ? 37.331 -23.044 0.643 1.00 48.76 270 CYS A O 1
ATOM 2004 N N . MET A 1 274 ? 35.349 -22.238 1.321 1.00 48.82 271 MET A N 1
ATOM 2005 C CA . MET A 1 274 ? 34.617 -22.804 0.164 1.00 48.67 271 MET A CA 1
ATOM 2006 C C . MET A 1 274 ? 35.044 -22.163 -1.164 1.00 47.75 271 MET A C 1
ATOM 2007 O O . MET A 1 274 ? 35.228 -22.866 -2.138 1.00 47.00 271 MET A O 1
ATOM 2012 N N . VAL A 1 275 ? 35.214 -20.832 -1.175 1.00 47.76 272 VAL A N 1
ATOM 2013 C CA . VAL A 1 275 ? 35.698 -20.100 -2.359 1.00 46.78 272 VAL A CA 1
ATOM 2014 C C . VAL A 1 275 ? 37.112 -20.573 -2.764 1.00 47.30 272 VAL A C 1
ATOM 2015 O O . VAL A 1 275 ? 37.372 -20.896 -3.928 1.00 47.67 272 VAL A O 1
ATOM 2019 N N . LEU A 1 276 ? 38.016 -20.643 -1.801 1.00 47.20 273 LEU A N 1
ATOM 2020 C CA . LEU A 1 276 ? 39.395 -20.999 -2.104 1.00 47.55 273 LEU A CA 1
ATOM 2021 C C . LEU A 1 276 ? 39.537 -22.472 -2.526 1.00 47.89 273 LEU A C 1
ATOM 2022 O O . LEU A 1 276 ? 40.404 -22.794 -3.325 1.00 48.19 273 LEU A O 1
ATOM 2027 N N . GLY A 1 277 ? 38.649 -23.337 -2.013 1.00 47.63 274 GLY A N 1
ATOM 2028 C CA . GLY A 1 277 ? 38.549 -24.714 -2.441 1.00 46.92 274 GLY A CA 1
ATOM 2029 C C . GLY A 1 277 ? 38.228 -24.865 -3.914 1.00 47.51 274 GLY A C 1
ATOM 2030 O O . GLY A 1 277 ? 38.805 -25.747 -4.587 1.00 47.81 274 GLY A O 1
ATOM 2031 N N . ALA A 1 278 ? 37.322 -24.026 -4.434 1.00 46.32 275 ALA A N 1
ATOM 2032 C CA . ALA A 1 278 ? 37.050 -24.003 -5.882 1.00 45.85 275 ALA A CA 1
ATOM 2033 C C . ALA A 1 278 ? 38.222 -23.471 -6.709 1.00 46.06 275 ALA A C 1
ATOM 2034 O O . ALA A 1 278 ? 38.559 -24.053 -7.736 1.00 45.94 275 ALA A O 1
ATOM 2036 N N . ILE A 1 279 ? 38.834 -22.363 -6.279 1.00 45.86 276 ILE A N 1
ATOM 2037 C CA . ILE A 1 279 ? 40.048 -21.857 -6.912 1.00 46.27 276 ILE A CA 1
ATOM 2038 C C . ILE A 1 279 ? 41.198 -22.928 -6.845 1.00 47.19 276 ILE A C 1
ATOM 2039 O O . ILE A 1 279 ? 41.895 -23.155 -7.848 1.00 48.89 276 ILE A O 1
ATOM 2044 N N . ALA A 1 280 ? 41.405 -23.562 -5.689 1.00 46.77 277 ALA A N 1
ATOM 2045 C CA . ALA A 1 280 ? 42.438 -24.625 -5.570 1.00 46.89 277 ALA A CA 1
ATOM 2046 C C . ALA A 1 280 ? 42.140 -25.838 -6.493 1.00 45.72 277 ALA A C 1
ATOM 2047 O O . ALA A 1 280 ? 43.050 -26.553 -6.886 1.00 46.86 277 ALA A O 1
ATOM 2049 N N . THR A 1 281 ? 40.887 -26.036 -6.850 1.00 44.57 278 THR A N 1
ATOM 2050 C CA . THR A 1 281 ? 40.510 -27.086 -7.782 1.00 44.09 278 THR A CA 1
ATOM 2051 C C . THR A 1 281 ? 41.121 -26.869 -9.195 1.00 43.97 278 THR A C 1
ATOM 2052 O O . THR A 1 281 ? 41.613 -27.799 -9.801 1.00 44.20 278 THR A O 1
ATOM 2056 N N . GLY A 1 282 ? 41.071 -25.643 -9.713 1.00 43.77 279 GLY A N 1
ATOM 2057 C CA . GLY A 1 282 ? 41.731 -25.320 -10.973 1.00 43.71 279 GLY A CA 1
ATOM 2058 C C . GLY A 1 282 ? 43.227 -25.465 -10.777 1.00 43.97 279 GLY A C 1
ATOM 2059 O O . GLY A 1 282 ? 43.900 -26.041 -11.615 1.00 45.65 279 GLY A O 1
ATOM 2060 N N . ALA A 1 283 ? 43.756 -24.976 -9.661 1.00 43.56 280 ALA A N 1
ATOM 2061 C CA . ALA A 1 283 ? 45.214 -25.026 -9.403 1.00 43.37 280 ALA A CA 1
ATOM 2062 C C . ALA A 1 283 ? 45.805 -26.436 -9.457 1.00 43.38 280 ALA A C 1
ATOM 2063 O O . ALA A 1 283 ? 46.835 -26.685 -10.086 1.00 41.74 280 ALA A O 1
ATOM 2065 N N . PHE A 1 284 ? 45.149 -27.365 -8.756 1.00 44.16 281 PHE A N 1
ATOM 2066 C CA . PHE A 1 284 ? 45.682 -28.703 -8.659 1.00 45.52 281 PHE A CA 1
ATOM 2067 C C . PHE A 1 284 ? 45.385 -29.515 -9.918 1.00 45.64 281 PHE A C 1
ATOM 2068 O O . PHE A 1 284 ? 46.113 -30.454 -10.219 1.00 46.30 281 PHE A O 1
ATOM 2076 N N . SER A 1 285 ? 44.313 -29.173 -10.630 1.00 46.06 282 SER A N 1
ATOM 2077 C CA . SER A 1 285 ? 44.016 -29.837 -11.900 1.00 46.79 282 SER A CA 1
ATOM 2078 C C . SER A 1 285 ? 45.140 -29.561 -12.915 1.00 46.66 282 SER A C 1
ATOM 2079 O O . SER A 1 285 ? 45.662 -30.505 -13.573 1.00 47.44 282 SER A O 1
ATOM 2082 N N . VAL A 1 286 ? 45.546 -28.287 -12.974 1.00 45.64 283 VAL A N 1
ATOM 2083 C CA . VAL A 1 286 ? 46.693 -27.841 -13.751 1.00 44.33 283 VAL A CA 1
ATOM 2084 C C . VAL A 1 286 ? 48.031 -28.494 -13.307 1.00 44.92 283 VAL A C 1
ATOM 2085 O O . VAL A 1 286 ? 48.793 -28.973 -14.155 1.00 44.20 283 VAL A O 1
ATOM 2089 N N . LEU A 1 287 ? 48.328 -28.457 -11.999 1.00 44.24 284 LEU A N 1
ATOM 2090 C CA . LEU A 1 287 ? 49.535 -29.082 -11.480 1.00 43.87 284 LEU A CA 1
ATOM 2091 C C . LEU A 1 287 ? 49.742 -30.539 -11.959 1.00 43.57 284 LEU A C 1
ATOM 2092 O O . LEU A 1 287 ? 50.839 -30.917 -12.299 1.00 43.05 284 LEU A O 1
ATOM 2097 N N . LEU A 1 288 ? 48.681 -31.328 -11.999 1.00 44.45 285 LEU A N 1
ATOM 2098 C CA . LEU A 1 288 ? 48.785 -32.734 -12.353 1.00 45.13 285 LEU A CA 1
ATOM 2099 C C . LEU A 1 288 ? 48.529 -32.980 -13.830 1.00 45.54 285 LEU A C 1
ATOM 2100 O O . LEU A 1 288 ? 48.570 -34.132 -14.279 1.00 46.09 285 LEU A O 1
ATOM 2105 N N . SER A 1 289 ? 48.290 -31.928 -14.614 1.00 44.94 286 SER A N 1
ATOM 2106 C CA . SER A 1 289 ? 47.868 -32.182 -15.984 1.00 45.55 286 SER A CA 1
ATOM 2107 C C . SER A 1 289 ? 48.965 -32.784 -16.868 1.00 44.33 286 SER A C 1
ATOM 2108 O O . SER A 1 289 ? 48.644 -33.594 -17.736 1.00 44.40 286 SER A O 1
ATOM 2111 N N . PRO A 1 290 ? 50.246 -32.389 -16.650 1.00 43.36 287 PRO A N 1
ATOM 2112 C CA . PRO A 1 290 ? 51.336 -32.988 -17.432 1.00 42.42 287 PRO A CA 1
ATOM 2113 C C . PRO A 1 290 ? 51.408 -34.512 -17.315 1.00 42.69 287 PRO A C 1
ATOM 2114 O O . PRO A 1 290 ? 51.986 -35.160 -18.201 1.00 41.61 287 PRO A O 1
ATOM 2118 N N . ILE A 1 291 ? 50.820 -35.080 -16.257 1.00 43.07 288 ILE A N 1
ATOM 2119 C CA . ILE A 1 291 ? 50.774 -36.545 -16.094 1.00 43.64 288 ILE A CA 1
ATOM 2120 C C . ILE A 1 291 ? 49.361 -37.095 -16.194 1.00 43.81 288 ILE A C 1
ATOM 2121 O O . ILE A 1 291 ? 49.155 -38.313 -16.006 1.00 44.61 288 ILE A O 1
ATOM 2126 N N . GLY A 1 292 ? 48.405 -36.213 -16.493 1.00 42.84 289 GLY A N 1
ATOM 2127 C CA . GLY A 1 292 ? 47.041 -36.606 -16.831 1.00 43.57 289 GLY A CA 1
ATOM 2128 C C . GLY A 1 292 ? 46.148 -37.033 -15.671 1.00 44.80 289 GLY A C 1
ATOM 2129 O O . GLY A 1 292 ? 45.098 -37.656 -15.881 1.00 45.99 289 GLY A O 1
ATOM 2130 N N . MET A 1 293 ? 46.564 -36.723 -14.449 1.00 43.83 290 MET A N 1
ATOM 2131 C CA . MET A 1 293 ? 45.978 -37.347 -13.245 1.00 42.99 290 MET A CA 1
ATOM 2132 C C . MET A 1 293 ? 44.998 -36.425 -12.551 1.00 42.38 290 MET A C 1
ATOM 2133 O O . MET A 1 293 ? 45.101 -35.214 -12.668 1.00 42.62 290 MET A O 1
ATOM 2138 N N . PRO A 1 294 ? 43.966 -36.996 -11.923 1.00 42.98 291 PRO A N 1
ATOM 2139 C CA . PRO A 1 294 ? 43.019 -36.176 -11.185 1.00 43.03 291 PRO A CA 1
ATOM 2140 C C . PRO A 1 294 ? 43.536 -35.702 -9.820 1.00 44.26 291 PRO A C 1
ATOM 2141 O O . PRO A 1 294 ? 44.261 -36.439 -9.141 1.00 45.35 291 PRO A O 1
ATOM 2145 N N . ALA A 1 295 ? 43.128 -34.511 -9.389 1.00 44.70 292 ALA A N 1
ATOM 2146 C CA . ALA A 1 295 ? 43.578 -33.997 -8.058 1.00 45.76 292 ALA A CA 1
ATOM 2147 C C . ALA A 1 295 ? 42.672 -34.539 -6.936 1.00 45.52 292 ALA A C 1
ATOM 2148 O O . ALA A 1 295 ? 43.010 -34.496 -5.744 1.00 45.66 292 ALA A O 1
ATOM 2150 N N . LEU A 1 296 ? 41.533 -35.094 -7.339 1.00 45.83 293 LEU A N 1
ATOM 2151 C CA . LEU A 1 296 ? 40.588 -35.666 -6.397 1.00 44.74 293 LEU A CA 1
ATOM 2152 C C . LEU A 1 296 ? 40.195 -34.586 -5.402 1.00 45.46 293 LEU A C 1
ATOM 2153 O O . LEU A 1 296 ? 39.920 -33.442 -5.808 1.00 44.92 293 LEU A O 1
ATOM 2158 N N . THR A 1 297 ? 40.189 -34.909 -4.115 1.00 45.31 294 THR A N 1
ATOM 2159 C CA . THR A 1 297 ? 39.867 -33.920 -3.099 1.00 45.49 294 THR A CA 1
ATOM 2160 C C . THR A 1 297 ? 41.079 -33.254 -2.456 1.00 45.02 294 THR A C 1
ATOM 2161 O O . THR A 1 297 ? 40.967 -32.648 -1.415 1.00 44.46 294 THR A O 1
ATOM 2165 N N . TRP A 1 298 ? 42.243 -33.352 -3.081 1.00 45.03 295 TRP A N 1
ATOM 2166 C CA . TRP A 1 298 ? 43.363 -32.556 -2.601 1.00 44.85 295 TRP A CA 1
ATOM 2167 C C . TRP A 1 298 ? 43.031 -31.054 -2.431 1.00 44.50 295 TRP A C 1
ATOM 2168 O O . TRP A 1 298 ? 43.524 -30.417 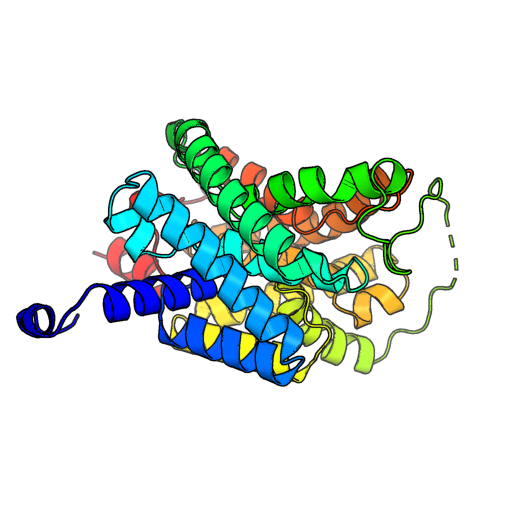-1.504 1.00 45.21 295 TRP A O 1
ATOM 2179 N N . PRO A 1 299 ? 42.252 -30.449 -3.355 1.00 44.98 296 PRO A N 1
ATOM 2180 C CA . PRO A 1 299 ? 41.896 -29.044 -3.122 1.00 44.36 296 PRO A CA 1
ATOM 2181 C C . PRO A 1 299 ? 41.216 -28.796 -1.775 1.00 45.26 296 PRO A C 1
ATOM 2182 O O . PRO A 1 299 ? 41.632 -27.889 -1.020 1.00 46.90 296 PRO A O 1
ATOM 2186 N N . PHE A 1 300 ? 40.167 -29.557 -1.479 1.00 45.62 297 PHE A N 1
ATOM 2187 C CA . PHE A 1 300 ? 39.487 -29.460 -0.183 1.00 44.46 297 PHE A CA 1
ATOM 2188 C C . PHE A 1 300 ? 40.451 -29.697 0.958 1.00 44.46 297 PHE A C 1
ATOM 2189 O O . PHE A 1 300 ? 40.477 -28.920 1.927 1.00 42.92 297 PHE A O 1
ATOM 2197 N N . ILE A 1 301 ? 41.263 -30.767 0.827 1.00 45.17 298 ILE A N 1
ATOM 2198 C CA . ILE A 1 301 ? 42.161 -31.160 1.907 1.00 45.45 298 ILE A CA 1
ATOM 2199 C C . ILE A 1 301 ? 43.140 -30.024 2.218 1.00 44.94 298 ILE A C 1
ATOM 2200 O O . ILE A 1 301 ? 43.352 -29.697 3.369 1.00 44.67 298 ILE A O 1
ATOM 2205 N N . VAL A 1 302 ? 43.770 -29.454 1.187 1.00 46.38 299 VAL A N 1
ATOM 2206 C CA . VAL A 1 302 ? 44.871 -28.485 1.425 1.00 46.22 299 VAL A CA 1
ATOM 2207 C C . VAL A 1 302 ? 44.259 -27.207 2.017 1.00 45.84 299 VAL A C 1
ATOM 2208 O O . VAL A 1 302 ? 44.736 -26.666 2.981 1.00 47.05 299 VAL A O 1
ATOM 2212 N N . VAL A 1 303 ? 43.160 -26.757 1.445 1.00 46.29 300 VAL A N 1
ATOM 2213 C CA . VAL A 1 303 ? 42.591 -25.491 1.869 1.00 46.39 300 VAL A CA 1
ATOM 2214 C C . VAL A 1 303 ? 41.988 -25.647 3.273 1.00 47.14 300 VAL A C 1
ATOM 2215 O O . VAL A 1 303 ? 42.234 -24.796 4.137 1.00 47.71 300 VAL A O 1
ATOM 2219 N N . THR A 1 304 ? 41.236 -26.742 3.505 1.00 47.16 301 THR A N 1
ATOM 2220 C CA . THR A 1 304 ? 40.636 -27.010 4.827 1.00 46.58 301 THR A CA 1
ATOM 2221 C C . THR A 1 304 ? 41.690 -27.225 5.924 1.00 46.20 301 THR A C 1
ATOM 2222 O O . THR A 1 304 ? 41.563 -26.638 7.009 1.00 46.56 301 THR A O 1
ATOM 2226 N N . TRP A 1 305 ? 42.747 -27.989 5.641 1.00 45.08 302 TRP A N 1
ATOM 2227 C CA . TRP A 1 305 ? 43.918 -28.057 6.561 1.00 44.62 302 TRP A CA 1
ATOM 2228 C C . TRP A 1 305 ? 44.467 -26.686 6.909 1.00 44.43 302 TRP A C 1
ATOM 2229 O O . TRP A 1 305 ? 44.792 -26.413 8.065 1.00 44.61 302 TRP A O 1
ATOM 2240 N N . LEU A 1 306 ? 44.620 -25.815 5.909 1.00 45.46 303 LEU A N 1
ATOM 2241 C CA . LEU A 1 306 ? 45.130 -24.461 6.201 1.00 44.61 303 LEU A CA 1
ATOM 2242 C C . LEU A 1 306 ? 44.190 -23.728 7.168 1.00 44.50 303 LEU A C 1
ATOM 2243 O O . LEU A 1 306 ? 44.659 -23.209 8.164 1.00 43.77 303 LEU A O 1
ATOM 2248 N N . PHE A 1 307 ? 42.871 -23.717 6.896 1.00 43.78 304 PHE A N 1
ATOM 2249 C CA . PHE A 1 307 ? 41.893 -23.059 7.818 1.00 43.38 304 PHE A CA 1
ATOM 2250 C C . PHE A 1 307 ? 41.805 -23.712 9.226 1.00 42.93 304 PHE A C 1
ATOM 2251 O O . PHE A 1 307 ? 41.621 -23.037 10.208 1.00 42.72 304 PHE A O 1
ATOM 2259 N N . LEU A 1 308 ? 41.986 -25.027 9.297 1.00 44.24 305 LEU A N 1
ATOM 2260 C CA . LEU A 1 308 ? 42.008 -25.804 10.565 1.00 44.30 305 LEU A CA 1
ATOM 2261 C C . LEU A 1 308 ? 43.239 -25.496 11.397 1.00 44.34 305 LEU A C 1
ATOM 2262 O O . LEU A 1 308 ? 43.149 -25.266 12.608 1.00 44.35 305 LEU A O 1
ATOM 2267 N N . PHE A 1 309 ? 44.402 -25.519 10.751 1.00 44.45 306 PHE A N 1
ATOM 2268 C CA . PHE A 1 309 ? 45.619 -25.207 11.446 1.00 44.70 306 PHE A CA 1
ATOM 2269 C C . PHE A 1 309 ? 45.585 -23.759 11.931 1.00 45.23 306 PHE A C 1
ATOM 2270 O O . PHE A 1 309 ? 46.134 -23.453 12.994 1.00 44.98 306 PHE A O 1
ATOM 2278 N N . ALA A 1 310 ? 44.941 -22.874 11.162 1.00 44.82 307 ALA A N 1
ATOM 2279 C CA . ALA A 1 310 ? 44.973 -21.446 11.496 1.00 45.79 307 ALA A CA 1
ATOM 2280 C C . ALA A 1 310 ? 43.997 -21.067 12.631 1.00 45.82 307 ALA A C 1
ATOM 2281 O O . ALA A 1 310 ? 44.199 -20.073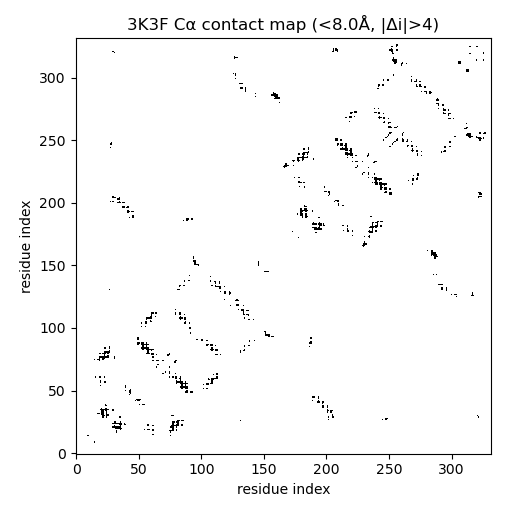 13.290 1.00 46.72 307 ALA A O 1
ATOM 2283 N N . GLY A 1 311 ? 42.963 -21.885 12.834 1.00 46.16 308 GLY A N 1
ATOM 2284 C CA . GLY A 1 311 ? 41.909 -21.690 13.822 1.00 47.45 308 GLY A CA 1
ATOM 2285 C C . GLY A 1 311 ? 42.350 -21.262 15.209 1.00 48.37 308 GLY A C 1
ATOM 2286 O O . GLY A 1 311 ? 41.844 -20.286 15.735 1.00 48.15 308 GLY A O 1
ATOM 2287 N N . SER A 1 312 ? 43.331 -21.955 15.775 1.00 48.79 309 SER A N 1
ATOM 2288 C CA . SER A 1 312 ? 43.751 -21.697 17.150 1.00 49.08 309 SER A CA 1
ATOM 2289 C C . SER A 1 312 ? 44.543 -20.385 17.322 1.00 49.31 309 SER A C 1
ATOM 2290 O O . SER A 1 312 ? 44.860 -19.997 18.431 1.00 49.26 309 SER A O 1
ATOM 2293 N N . MET A 1 313 ? 44.843 -19.709 16.213 1.00 49.65 310 MET A N 1
ATOM 2294 C CA . MET A 1 313 ? 45.567 -18.425 16.226 1.00 48.88 310 MET A CA 1
ATOM 2295 C C . MET A 1 313 ? 44.597 -17.248 16.178 1.00 48.18 310 MET A C 1
ATOM 2296 O O . MET A 1 313 ? 44.992 -16.139 16.369 1.00 47.04 310 MET A O 1
ATOM 2301 N N . PHE A 1 314 ? 43.344 -17.522 15.843 1.00 48.63 311 PHE A N 1
ATOM 2302 C CA . PHE A 1 314 ? 42.341 -16.503 15.623 1.00 49.66 311 PHE A CA 1
ATOM 2303 C C . PHE A 1 314 ? 41.332 -16.538 16.777 1.00 50.60 311 PHE A C 1
ATOM 2304 O O . PHE A 1 314 ? 40.536 -17.483 16.896 1.00 49.65 311 PHE A O 1
ATOM 2312 N N . ARG A 1 315 ? 41.382 -15.506 17.611 1.00 51.95 312 ARG A N 1
ATOM 2313 C CA . ARG A 1 315 ? 40.538 -15.416 18.802 1.00 54.68 312 ARG A CA 1
ATOM 2314 C C . ARG A 1 315 ? 39.071 -15.314 18.409 1.00 54.90 312 ARG A C 1
ATOM 2315 O O . ARG A 1 315 ? 38.208 -15.811 19.122 1.00 54.53 312 ARG A O 1
ATOM 2323 N N . ASN A 1 316 ? 38.805 -14.701 17.253 1.00 55.89 313 ASN A N 1
ATOM 2324 C CA . ASN A 1 316 ? 37.441 -14.486 16.761 1.00 56.32 313 ASN A CA 1
ATOM 2325 C C . ASN A 1 316 ? 36.760 -15.695 16.130 1.00 57.85 313 ASN A C 1
ATOM 2326 O O . ASN A 1 316 ? 35.558 -15.627 15.783 1.00 58.18 313 ASN A O 1
ATOM 2331 N N . ILE A 1 317 ? 37.518 -16.793 16.022 1.00 58.34 314 ILE A N 1
ATOM 2332 C CA . ILE A 1 317 ? 37.083 -18.002 15.361 1.00 59.88 314 ILE A CA 1
ATOM 2333 C C . ILE A 1 317 ? 37.216 -19.169 16.327 1.00 61.21 314 ILE A C 1
ATOM 2334 O O . ILE A 1 317 ? 38.326 -19.596 16.683 1.00 61.76 314 ILE A O 1
ATOM 2339 N N . ALA A 1 318 ? 36.061 -19.685 16.730 1.00 62.09 315 ALA A N 1
ATOM 2340 C CA . ALA A 1 318 ? 35.967 -20.640 17.821 1.00 62.37 315 ALA A CA 1
ATOM 2341 C C . ALA A 1 318 ? 35.965 -22.029 17.269 1.00 62.59 315 ALA A C 1
ATOM 2342 O O . ALA A 1 318 ? 34.953 -22.488 16.736 1.00 63.05 315 ALA A O 1
ATOM 2344 N N . GLN A 1 319 ? 37.118 -22.685 17.375 1.00 63.56 316 GLN A N 1
ATOM 2345 C CA . GLN A 1 319 ? 37.300 -24.077 16.962 1.00 63.89 316 GLN A CA 1
ATOM 2346 C C . GLN A 1 319 ? 36.603 -25.071 17.878 1.00 63.07 316 GLN A C 1
ATOM 2347 O O . GLN A 1 319 ? 36.588 -24.875 19.074 1.00 62.73 316 GLN A O 1
ATOM 2353 N N . VAL A 1 320 ? 36.111 -26.180 17.327 1.00 63.46 317 VAL A N 1
ATOM 2354 C CA . VAL A 1 320 ? 35.665 -27.329 18.145 1.00 63.67 317 VAL A CA 1
ATOM 2355 C C . VAL A 1 320 ? 36.859 -28.293 18.332 1.00 64.58 317 VAL A C 1
ATOM 2356 O O . VAL A 1 320 ? 37.469 -28.700 17.356 1.00 64.80 317 VAL A O 1
ATOM 2360 N N . PRO A 1 321 ? 37.225 -28.631 19.592 1.00 65.24 318 PRO A N 1
ATOM 2361 C CA . PRO A 1 321 ? 38.232 -29.693 19.752 1.00 65.10 318 PRO A CA 1
ATOM 2362 C C . PRO A 1 321 ? 37.810 -30.930 18.970 1.00 65.66 318 PRO A C 1
ATOM 2363 O O . PRO A 1 321 ? 36.669 -31.379 19.122 1.00 65.88 318 PRO A O 1
ATOM 2367 N N . THR A 1 322 ? 38.715 -31.445 18.127 1.00 65.99 319 THR A N 1
ATOM 2368 C CA . THR A 1 322 ? 38.427 -32.534 17.173 1.00 66.26 319 THR A CA 1
ATOM 2369 C C . THR A 1 322 ? 37.882 -33.798 17.861 1.00 66.63 319 THR A C 1
ATOM 2370 O O . THR A 1 322 ? 36.914 -34.400 17.365 1.00 66.74 319 THR A O 1
ATOM 2374 N N . GLU A 1 323 ? 38.477 -34.175 19.000 1.00 66.78 320 GLU A N 1
ATOM 2375 C CA . GLU A 1 323 ? 38.030 -35.349 19.786 1.00 66.79 320 GLU A CA 1
ATOM 2376 C C . GLU A 1 323 ? 36.561 -35.267 20.213 1.00 66.45 320 GLU A C 1
ATOM 2377 O O . GLU A 1 323 ? 35.892 -36.288 20.332 1.00 66.76 320 GLU A O 1
ATOM 2383 N N . LYS A 1 324 ? 36.062 -34.051 20.410 1.00 66.34 321 LYS A N 1
ATOM 2384 C CA . LYS A 1 324 ? 34.650 -33.817 20.760 1.00 66.21 321 LYS A CA 1
ATOM 2385 C C . LYS A 1 324 ? 33.705 -33.693 19.557 1.00 65.91 321 LYS A C 1
ATOM 2386 O O . LYS A 1 324 ? 32.523 -34.037 19.654 1.00 66.54 321 LYS A O 1
ATOM 2392 N N . ALA A 1 325 ? 34.231 -33.228 18.429 1.00 65.32 322 ALA A N 1
ATOM 2393 C CA . ALA A 1 325 ? 33.410 -32.724 17.320 1.00 64.84 322 ALA A CA 1
ATOM 2394 C C . ALA A 1 325 ? 32.335 -33.687 16.783 1.00 64.65 322 ALA A C 1
ATOM 2395 O O . ALA A 1 325 ? 32.652 -34.743 16.211 1.00 65.02 322 ALA A O 1
ATOM 2397 N N . GLY A 1 326 ? 31.074 -33.314 16.988 1.00 63.64 323 GLY A N 1
ATOM 2398 C CA . GLY A 1 326 ? 29.944 -34.001 16.387 1.00 63.01 323 GLY A CA 1
ATOM 2399 C C . GLY A 1 326 ? 29.226 -33.148 15.349 1.00 62.44 323 GLY A C 1
ATOM 2400 O O . GLY A 1 326 ? 29.833 -32.296 14.694 1.00 61.93 323 GLY A O 1
ATOM 2401 N N . THR A 1 327 ? 27.922 -33.376 15.203 1.00 61.43 324 THR A N 1
ATOM 2402 C CA . THR A 1 327 ? 27.109 -32.631 14.235 1.00 60.29 324 THR A CA 1
ATOM 2403 C C . THR A 1 327 ? 27.131 -31.129 14.595 1.00 60.17 324 THR A C 1
ATOM 2404 O O . THR A 1 327 ? 27.396 -30.778 15.749 1.00 60.43 324 THR A O 1
ATOM 2408 N N . PRO A 1 328 ? 26.873 -30.229 13.627 1.00 60.30 325 PRO A N 1
ATOM 2409 C CA . PRO A 1 328 ? 26.742 -28.817 14.056 1.00 60.41 325 PRO A CA 1
ATOM 2410 C C . PRO A 1 328 ? 25.738 -28.586 15.211 1.00 61.35 325 PRO A C 1
ATOM 2411 O O . PRO A 1 328 ? 26.040 -27.814 16.153 1.00 62.08 325 PRO A O 1
ATOM 2415 N N . GLU A 1 329 ? 24.571 -29.237 15.143 1.00 60.74 326 GLU A N 1
ATOM 2416 C CA . GLU A 1 329 ? 23.546 -29.119 16.180 1.00 60.84 326 GLU A CA 1
ATOM 2417 C C . GLU A 1 329 ? 24.055 -29.616 17.537 1.00 61.58 326 GLU A C 1
ATOM 2418 O O . GLU A 1 329 ? 23.851 -28.953 18.550 1.00 62.25 326 GLU A O 1
ATOM 2424 N N . ASP A 1 330 ? 24.694 -30.786 17.570 1.00 62.16 327 ASP A N 1
ATOM 2425 C CA . ASP A 1 330 ? 25.214 -31.299 18.831 1.00 62.81 327 ASP A CA 1
ATOM 2426 C C . ASP A 1 330 ? 26.334 -30.394 19.363 1.00 63.46 327 ASP A C 1
ATOM 2427 O O . ASP A 1 330 ? 26.415 -30.115 20.570 1.00 63.35 327 ASP A O 1
ATOM 2432 N N . ASN A 1 331 ? 27.174 -29.904 18.457 1.00 64.11 328 ASN A N 1
ATOM 2433 C CA . ASN A 1 331 ? 28.177 -28.901 18.827 1.00 64.72 328 ASN A CA 1
ATOM 2434 C C . ASN A 1 331 ? 27.645 -27.654 19.554 1.00 65.15 328 ASN A C 1
ATOM 2435 O O . ASN A 1 331 ? 28.201 -27.256 20.577 1.00 65.14 328 ASN A O 1
ATOM 2440 N N . LEU A 1 332 ? 26.576 -27.051 19.037 1.00 66.13 329 LEU A N 1
ATOM 2441 C CA . LEU A 1 332 ? 25.979 -25.866 19.679 1.00 66.90 329 LEU A CA 1
ATOM 2442 C C . LEU A 1 332 ? 25.262 -26.204 20.976 1.00 67.73 329 LEU A C 1
ATOM 2443 O O . LEU A 1 332 ? 25.208 -25.372 21.895 1.00 68.11 329 LEU A O 1
ATOM 2448 N N . ARG A 1 333 ? 24.693 -27.410 21.045 1.00 68.69 330 ARG A N 1
ATOM 2449 C CA . ARG A 1 333 ? 24.011 -27.881 22.260 1.00 69.79 330 ARG A CA 1
ATOM 2450 C C . ARG A 1 333 ? 24.948 -28.035 23.444 1.00 70.13 330 ARG A C 1
ATOM 2451 O O . ARG A 1 333 ? 24.563 -27.758 24.565 1.00 70.20 330 ARG A O 1
ATOM 2459 N N . SER A 1 334 ? 26.179 -28.482 23.201 1.00 70.91 331 SER A N 1
ATOM 2460 C CA . SER A 1 334 ? 27.095 -28.719 24.312 1.00 71.13 331 SER A CA 1
ATOM 2461 C C . SER A 1 334 ? 27.926 -27.487 24.664 1.00 71.75 331 SER A C 1
ATOM 2462 O O . SER A 1 334 ? 28.383 -27.353 25.807 1.00 72.06 331 SER A O 1
ATOM 2465 N N . LEU A 1 335 ? 28.098 -26.585 23.694 1.00 71.94 332 LEU A N 1
ATOM 2466 C CA . LEU A 1 335 ? 28.669 -25.269 23.952 1.00 72.19 332 LEU A CA 1
ATOM 2467 C C . LEU A 1 335 ? 27.772 -24.474 24.905 1.00 72.55 332 LEU A C 1
ATOM 2468 O O . LEU A 1 335 ? 28.259 -23.822 25.830 1.00 73.02 332 LEU A O 1
ATOM 2473 N N . ALA A 1 336 ? 26.459 -24.548 24.693 1.00 72.74 333 ALA A N 1
ATOM 2474 C CA . ALA A 1 336 ? 25.492 -23.845 25.540 1.00 72.35 333 ALA A CA 1
ATOM 2475 C C . ALA A 1 336 ? 25.279 -24.510 26.913 1.00 72.89 333 ALA A C 1
ATOM 2476 O O . ALA A 1 336 ? 24.499 -24.008 27.743 1.00 72.52 333 ALA A O 1
ATOM 2478 N N . ILE A 1 337 ? 25.969 -25.626 27.161 1.00 73.27 334 ILE A N 1
ATOM 2479 C CA . ILE A 1 337 ? 25.929 -26.268 28.487 1.00 73.92 334 ILE A CA 1
ATOM 2480 C C . ILE A 1 337 ? 27.193 -25.973 29.307 1.00 73.89 334 ILE A C 1
ATOM 2481 O O . ILE A 1 337 ? 28.308 -25.970 28.776 1.00 73.75 334 ILE A O 1
#

GO terms:
  GO:0005886 plasma membrane (C, IDA)
  GO:0033219 urea binding (F, IDA)
  GO:0015265 urea channel activity (F, IDA)
  GO:0071918 urea transmembrane transport (P, IDA)
  GO:0070207 protein homotrimerization (P, IDA)
  GO:0042802 identical protein binding (F, IPI)

Solvent-accessible surface area: 15344 Å² total; per-residue (Å²): 137,185,71,197,45,62,112,158,148,80,68,118,137,103,36,44,60,50,5,10,8,70,0,0,0,17,1,0,27,1,65,31,43,74,0,0,105,57,0,13,47,0,0,76,126,50,29,90,89,21,0,78,3,0,55,55,0,0,25,15,0,2,88,25,0,90,138,113,58,32,98,117,102,60,8,99,23,1,54,8,2,8,4,0,0,0,0,0,0,0,0,31,61,15,7,80,149,29,113,34,4,87,49,50,0,35,96,0,0,27,57,1,3,83,18,5,46,56,22,57,104,124,5,40,158,150,40,8,14,3,4,0,0,0,0,0,54,0,0,30,120,26,0,65,28,10,100,181,134,78,112,9,95,44,16,108,121,13,66,69,62,147,74,113,202,184,91,59,104,74,70,51,141,0,70,140,5,1,24,49,22,0,0,0,9,2,0,9,0,71,31,71,65,0,0,58,41,0,22,70,0,0,88,78,35,3,163,36,0,5,99,6,0,40,41,0,0,71,29,0,2,54,12,4,32,137,118,139,16,56,14,70,33,2,39,46,1,68,42,2,22,2,0,0,0,0,0,0,0,1,0,0,8,12,0,28,42,43,114,120,1,61,105,25,0,49,28,0,0,53,79,0,2,73,10,16,22,56,41,61,81,121,23,28,63,70,9,8,25,10,8,3,46,1,0,0,36,12,0,38,113,35,3,75,29,1,98,151,93,245,109,26,44,51,2,71,49,180,156,29,30,21,1,42,77,7,62,163,70,104,92,181

Organism: Nitratidesulfovibrio vulgaris (strain ATCC 29579 / DSM 644 / CCUG 34227 / NCIMB 8303 / VKM B-1760 / Hildenborough) (NCBI:txid882)

Nearest PDB structures (foldseek):
  3k3f-assembly1_A  TM=1.003E+00  e=5.893E-49  Nitratidesulfovibrio vulgaris str. Hildenborough
  3m6e-assembly1_A  TM=1.002E+00  e=7.619E-46  Nitratidesulfovibrio vulgaris str. Hildenborough
  3me1-assembly1_A  TM=9.982E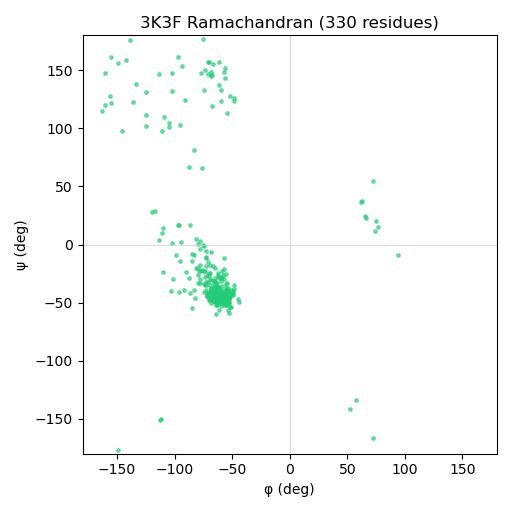-01  e=5.512E-41  Nitratidesulfovibrio vulgaris str. Hildenborough
  3me1-assembly1_C  TM=9.915E-01  e=1.731E-38  Nitratidesulfovibrio vulgaris str. Hildenborough
  4ezd-assembly1_A  TM=9.391E-01  e=1.969E-21  Bos taurus

Radius of gyration: 18.96 Å; Cα contacts (8 Å, |Δi|>4): 646; chains: 1; bounding box: 36×46×54 Å

CATH classification: 1.10.3430.10

B-factor: mean 48.58, std 7.43, range [30.2, 132.6]